Protein AF-A0A8T2I8D0-F1 (afdb_monomer_lite)

Sequence (356 aa):
MASPSIALKGGSSDSIGDHAKFGVVTVSDRASQGIYADESGPAIIQFFHEAINSSFEVVYKVIPDEKPLIEATLKQLCDIDGCCFVVTTGGTGPAPRDVTPDATEAVCSRIIPGYGEQMRAISLRYVPTAVLSRQTAGIRGKSLILNLPGKPKAIRETIDEVFVSIPACIHYLEGPYIETNNEVDPKRGQGIILGAEATLKDGVKGALTYDVHKRTGAASMTLDKSFDNGSNLQLKAIYKQAGDMFILEETWKLDANNKLGGAYNFNTEEAAFSYTYTKNDWAATGKYNFQKDTTILQVEKKEGKNTYMVQYAPKDGATSLVWTAKPFKAILKGNMGKGGVSADSAVFAVTHEFDL

Secondary structure (DSSP, 8-state):
-PPPPEEEEE--TT--SPPEEEEEEEE-HHHHTTSS--SHHHHHHHHHHHHB-S-EEEEEEEE-S-HHHHHHHHHHHHHTS--SEEEEES--SSSTT--HHHHHHHH-SEE-HHHHHHHHHHHTTT-GGGGG----EEEETTEEEEEE-SSHHHHHHHHHHHGGGHHHHHHHTT----PBPTTT-TTTTS--EEEEEEEEGGGEEEEEEEETTTTEEE----------S--------EEEETTEEEE--------TTEEEEEEEETTTTEEEEEEEE-SSSEEEEEEEETTTTEEEEEEEEEETTEEEEEEE-TTT-EEEEEEEETTEEEEEEEEEETTEEEEEEEEEEE------

pLDDT: mean 70.32, std 25.04, range [27.58, 98.88]

Structure (mmCIF, N/CA/C/O backbone):
data_AF-A0A8T2I8D0-F1
#
_entry.id   AF-A0A8T2I8D0-F1
#
loop_
_atom_site.group_PDB
_atom_site.id
_atom_site.type_symbol
_atom_site.label_atom_id
_atom_site.label_alt_id
_atom_site.label_comp_id
_atom_site.label_asym_id
_atom_site.label_entity_id
_atom_site.label_seq_id
_atom_site.pdbx_PDB_ins_code
_atom_site.Cartn_x
_atom_site.Cartn_y
_atom_site.Cartn_z
_atom_site.occupancy
_atom_site.B_iso_or_equiv
_atom_site.auth_seq_id
_atom_site.auth_comp_id
_atom_site.auth_asym_id
_atom_site.auth_atom_id
_atom_site.pdbx_PDB_model_num
ATOM 1 N N . MET A 1 1 ? -22.612 11.972 16.128 1.00 32.06 1 MET A N 1
ATOM 2 C CA . MET A 1 1 ? -22.884 12.118 14.682 1.00 32.06 1 MET A CA 1
ATOM 3 C C . MET A 1 1 ? -21.572 11.858 13.966 1.00 32.06 1 MET A C 1
ATOM 5 O O . MET A 1 1 ? -20.570 12.385 14.428 1.00 32.06 1 MET A O 1
ATOM 9 N N . ALA A 1 2 ? -21.544 10.995 12.950 1.00 36.50 2 ALA A N 1
ATOM 10 C CA . ALA A 1 2 ? -20.316 10.725 12.203 1.00 36.50 2 ALA A CA 1
ATOM 11 C C . ALA A 1 2 ? -19.878 11.993 11.452 1.00 36.50 2 ALA A C 1
ATOM 13 O O . ALA A 1 2 ? -20.719 12.666 10.854 1.00 36.50 2 ALA A O 1
ATOM 14 N N . SER A 1 3 ? -18.589 12.330 11.516 1.00 42.03 3 SER A N 1
ATOM 15 C CA . SER A 1 3 ? -18.009 13.447 10.765 1.00 42.03 3 SER A CA 1
ATOM 16 C C . SER A 1 3 ? -18.266 13.283 9.256 1.00 42.03 3 SER A C 1
ATOM 18 O O . SER A 1 3 ? -18.277 12.146 8.772 1.00 42.03 3 SER A O 1
ATOM 20 N N . PRO A 1 4 ? -18.486 14.377 8.499 1.00 41.88 4 PRO A N 1
ATOM 21 C CA . PRO A 1 4 ? -18.723 14.307 7.058 1.00 41.88 4 PRO A CA 1
ATOM 22 C C . PRO A 1 4 ? -17.535 13.650 6.342 1.00 41.88 4 PRO A C 1
ATOM 24 O O . PRO A 1 4 ? -16.380 13.971 6.616 1.00 41.88 4 PRO A O 1
ATOM 27 N N . SER A 1 5 ? -17.822 12.722 5.429 1.00 52.34 5 SER A N 1
ATOM 28 C CA . SER A 1 5 ? -16.812 12.045 4.614 1.00 52.34 5 SER A CA 1
ATOM 29 C C . SER A 1 5 ? -16.253 13.006 3.569 1.00 52.34 5 SER A C 1
ATOM 31 O O . SER A 1 5 ? -16.995 13.486 2.710 1.00 52.34 5 SER A O 1
ATOM 33 N N . ILE A 1 6 ? -14.951 13.273 3.633 1.00 55.53 6 ILE A N 1
ATOM 34 C CA . ILE A 1 6 ? -14.230 14.035 2.610 1.00 55.53 6 ILE A CA 1
ATOM 35 C C . ILE A 1 6 ? -13.687 13.027 1.601 1.00 55.53 6 ILE A C 1
ATOM 37 O O . ILE A 1 6 ? -12.860 12.189 1.955 1.00 55.53 6 ILE A O 1
ATOM 41 N N . ALA A 1 7 ? -14.176 13.104 0.364 1.00 59.91 7 ALA A N 1
ATOM 42 C CA . ALA A 1 7 ? -13.671 12.323 -0.757 1.00 59.91 7 ALA A CA 1
ATOM 43 C C . ALA A 1 7 ? -12.388 12.972 -1.294 1.00 59.91 7 ALA A C 1
ATOM 45 O O . ALA A 1 7 ? -12.440 14.024 -1.936 1.00 59.91 7 ALA A O 1
ATOM 46 N N . LEU A 1 8 ? -11.237 12.364 -1.015 1.00 80.19 8 LEU A N 1
ATOM 47 C CA . LEU A 1 8 ? -9.942 12.807 -1.544 1.00 80.19 8 LEU A CA 1
ATOM 48 C C . LEU A 1 8 ? -9.608 11.986 -2.789 1.00 80.19 8 LEU A C 1
ATOM 50 O O . LEU A 1 8 ? -9.791 10.774 -2.776 1.00 80.19 8 LEU A O 1
ATOM 54 N N . LYS A 1 9 ? -9.150 12.623 -3.869 1.00 82.62 9 LYS A N 1
ATOM 55 C CA . LYS A 1 9 ? -8.865 11.952 -5.148 1.00 82.62 9 LYS A CA 1
ATOM 56 C C . LYS A 1 9 ? -7.382 12.016 -5.488 1.00 82.62 9 LYS A C 1
ATOM 58 O O . LYS A 1 9 ? -6.753 13.039 -5.234 1.00 82.62 9 LYS A O 1
ATOM 63 N N . GLY A 1 10 ? -6.858 10.964 -6.107 1.00 81.88 10 GLY A N 1
ATOM 64 C CA . GLY A 1 10 ? -5.473 10.887 -6.574 1.00 81.88 10 GLY A CA 1
ATOM 65 C C . GLY A 1 10 ? -5.310 9.991 -7.803 1.00 81.88 10 GLY A C 1
ATOM 66 O O . GLY A 1 10 ? -6.297 9.485 -8.342 1.00 81.88 10 GLY A O 1
ATOM 67 N N . GLY A 1 11 ? -4.061 9.815 -8.239 1.00 76.81 11 GLY A N 1
ATOM 68 C CA . GLY A 1 11 ? -3.698 9.043 -9.430 1.00 76.81 11 GLY A CA 1
ATOM 69 C C . GLY A 1 11 ? -3.594 9.867 -10.717 1.00 76.81 11 GLY A C 1
ATOM 70 O O . GLY A 1 11 ? -3.929 11.051 -10.753 1.00 76.81 11 GLY A O 1
ATOM 71 N N . SER A 1 12 ? -3.111 9.223 -11.780 1.00 72.62 12 SER A N 1
ATOM 72 C CA . SER A 1 12 ? -2.931 9.794 -13.119 1.00 72.62 12 SER A CA 1
ATOM 73 C C . SER A 1 12 ? -4.000 9.293 -14.093 1.00 72.62 12 SER A C 1
ATOM 75 O O . SER A 1 12 ? -4.401 8.129 -14.040 1.00 72.62 12 SER A O 1
ATOM 77 N N . SER A 1 13 ? -4.418 10.152 -15.030 1.00 65.94 13 SER A N 1
ATOM 78 C CA . SER A 1 13 ? -5.285 9.773 -16.157 1.00 65.94 13 SER A CA 1
ATOM 79 C C . SER A 1 13 ? -4.626 8.788 -17.124 1.00 65.94 13 SER A C 1
ATOM 81 O O . SER A 1 13 ? -5.328 8.107 -17.864 1.00 65.94 13 SER A O 1
ATOM 83 N N . ASP A 1 14 ? -3.295 8.698 -17.100 1.00 63.22 14 ASP A N 1
ATOM 84 C CA . ASP A 1 14 ? -2.506 7.871 -18.020 1.00 63.22 14 ASP A CA 1
ATOM 85 C C . ASP A 1 14 ? -2.188 6.481 -17.427 1.00 63.22 14 ASP A C 1
ATOM 87 O O . ASP A 1 14 ? -1.445 5.672 -18.008 1.00 63.22 14 ASP A O 1
ATOM 91 N N . SER A 1 15 ? -2.729 6.194 -16.237 1.00 71.38 15 SER A N 1
ATOM 92 C CA . SER A 1 15 ? -2.655 4.877 -15.607 1.00 71.38 15 SER A CA 1
ATOM 93 C C . SER A 1 15 ? -3.492 3.850 -16.375 1.00 71.38 15 SER A C 1
ATOM 95 O O . SER A 1 15 ? -4.556 4.159 -16.901 1.00 71.38 15 SER A O 1
ATOM 97 N N . ILE A 1 16 ? -3.007 2.608 -16.426 1.00 70.75 16 ILE A N 1
ATOM 98 C CA . ILE A 1 16 ? -3.741 1.461 -16.987 1.00 70.75 16 ILE A CA 1
ATOM 99 C C . ILE A 1 16 ? -4.586 0.748 -15.925 1.00 70.75 16 ILE A C 1
ATOM 101 O O . ILE A 1 16 ? -5.235 -0.247 -16.235 1.00 70.75 16 ILE A O 1
ATOM 105 N N . GLY A 1 17 ? -4.508 1.189 -14.667 1.00 69.56 17 GLY A N 1
ATOM 106 C CA . GLY A 1 17 ? -5.267 0.595 -13.578 1.00 69.56 17 GLY A CA 1
ATOM 107 C C . GLY A 1 17 ? -6.670 1.159 -13.447 1.00 69.56 17 GLY A C 1
ATOM 108 O O . GLY A 1 17 ? -6.958 2.292 -13.838 1.00 69.56 17 GLY A O 1
ATOM 109 N N . ASP A 1 18 ? -7.541 0.329 -12.889 1.00 82.38 18 ASP A N 1
ATOM 110 C CA . ASP A 1 18 ? -8.945 0.644 -12.698 1.00 82.38 18 ASP A CA 1
ATOM 111 C C . ASP A 1 18 ? -9.121 1.726 -11.631 1.00 82.38 18 ASP A C 1
ATOM 113 O O . ASP A 1 18 ? -8.275 1.933 -10.756 1.00 82.38 18 ASP A O 1
ATOM 117 N N . HIS A 1 19 ? -10.272 2.394 -11.663 1.00 90.62 19 HIS A N 1
ATOM 118 C CA . HIS A 1 19 ? -10.644 3.296 -10.585 1.00 90.62 19 HIS A CA 1
ATOM 119 C C . HIS A 1 19 ? -10.855 2.523 -9.275 1.00 90.62 19 HIS A C 1
ATOM 121 O O . HIS A 1 19 ? -11.687 1.615 -9.213 1.00 90.62 19 HIS A O 1
ATOM 127 N N . ALA A 1 20 ? -10.136 2.909 -8.220 1.00 93.88 20 ALA A N 1
ATOM 128 C CA . ALA A 1 20 ? -10.198 2.254 -6.916 1.00 93.88 20 ALA A CA 1
ATOM 129 C C . ALA A 1 20 ? -10.766 3.170 -5.822 1.00 93.88 20 ALA A C 1
ATOM 131 O O . ALA A 1 20 ? -10.573 4.384 -5.832 1.00 93.88 20 ALA A O 1
ATOM 132 N N . LYS A 1 21 ? -11.440 2.572 -4.835 1.00 97.38 21 LYS A N 1
ATOM 133 C CA . LYS A 1 21 ? -11.915 3.275 -3.638 1.00 97.38 21 LYS A CA 1
ATOM 134 C C . LYS A 1 21 ? -11.267 2.714 -2.386 1.00 97.38 21 LYS A C 1
ATOM 136 O O . LYS A 1 21 ? -11.292 1.502 -2.164 1.00 97.38 21 LYS A O 1
ATOM 141 N N . PHE A 1 22 ? -10.757 3.597 -1.537 1.00 98.19 22 PHE A N 1
ATOM 142 C CA . PHE A 1 22 ? -10.093 3.241 -0.288 1.00 98.19 22 PHE A CA 1
ATOM 143 C C . PHE A 1 22 ? -10.817 3.840 0.913 1.00 98.19 22 PHE A C 1
ATOM 145 O O . PHE A 1 22 ? -11.275 4.976 0.866 1.00 98.19 22 PHE A O 1
ATOM 152 N N . GLY A 1 23 ? -10.920 3.087 2.001 1.00 98.38 23 GLY A N 1
ATOM 153 C CA . GLY A 1 23 ? -11.422 3.579 3.279 1.00 98.38 23 GLY A CA 1
ATOM 154 C C . GLY A 1 23 ? -10.262 3.877 4.221 1.00 98.38 23 GLY A C 1
ATOM 155 O O . GLY A 1 23 ? -9.387 3.031 4.385 1.00 98.38 23 GLY A O 1
ATOM 156 N N . VAL A 1 24 ? -10.261 5.040 4.870 1.00 98.50 24 VAL A N 1
ATOM 157 C CA . VAL A 1 24 ? -9.309 5.361 5.946 1.00 98.50 24 VAL A CA 1
ATOM 158 C C . VAL A 1 24 ? -10.097 5.727 7.193 1.00 98.50 24 VAL A C 1
ATOM 160 O O . VAL A 1 24 ? -10.898 6.661 7.173 1.00 98.50 24 VAL A O 1
ATOM 163 N N . VAL A 1 25 ? -9.888 4.977 8.273 1.00 98.38 25 VAL A N 1
ATOM 164 C CA . VAL A 1 25 ? -10.621 5.141 9.531 1.00 98.38 25 VAL A CA 1
ATOM 165 C C . VAL A 1 25 ? -9.654 5.390 10.677 1.00 98.38 25 VAL A C 1
ATOM 167 O O . VAL A 1 25 ? -8.950 4.484 11.124 1.00 98.38 25 VAL A O 1
ATOM 170 N N . THR A 1 26 ? -9.662 6.608 11.200 1.00 98.06 26 THR A N 1
ATOM 171 C CA . THR A 1 26 ? -8.976 6.924 12.452 1.00 98.06 26 THR A CA 1
ATOM 172 C C . THR A 1 26 ? -9.902 6.615 13.618 1.00 98.06 26 THR A C 1
ATOM 174 O O . THR A 1 26 ? -10.975 7.204 13.747 1.00 98.06 26 THR A O 1
ATOM 177 N N . VAL A 1 27 ? -9.474 5.683 14.464 1.00 97.50 27 VAL A N 1
ATOM 178 C CA . VAL A 1 27 ? -10.166 5.255 15.680 1.00 97.50 27 VAL A CA 1
ATOM 179 C C . VAL A 1 27 ? -9.471 5.934 16.860 1.00 97.50 27 VAL A C 1
ATOM 181 O O . VAL A 1 27 ? -8.339 5.590 17.211 1.00 97.50 27 VAL A O 1
ATOM 184 N N . SER A 1 28 ? -10.091 7.005 17.362 1.00 93.94 28 SER A N 1
ATOM 185 C CA . SER A 1 28 ? -9.622 7.739 18.538 1.00 93.94 28 SER A CA 1
ATOM 186 C C . SER A 1 28 ? -10.742 8.549 19.191 1.00 93.94 28 SER A C 1
ATOM 188 O O . SER A 1 28 ? -11.324 9.460 18.589 1.00 93.94 28 SER A O 1
ATOM 190 N N . ASP A 1 29 ? -10.956 8.311 20.486 1.00 88.56 29 ASP A N 1
ATOM 191 C CA . ASP A 1 29 ? -11.813 9.142 21.343 1.00 88.56 29 ASP A CA 1
ATOM 192 C C . ASP A 1 29 ? -11.412 10.625 21.297 1.00 88.56 29 ASP A C 1
ATOM 194 O O . ASP A 1 29 ? -12.251 11.517 21.200 1.00 88.56 29 ASP A O 1
ATOM 198 N N . ARG A 1 30 ? -10.110 10.908 21.339 1.00 87.94 30 ARG A N 1
ATOM 199 C CA . ARG A 1 30 ? -9.597 12.281 21.420 1.00 87.94 30 ARG A CA 1
ATOM 200 C C . ARG A 1 30 ? -9.646 13.001 20.074 1.00 87.94 30 ARG A C 1
ATOM 202 O O . ARG A 1 30 ? -10.011 14.174 20.040 1.00 87.94 30 ARG A O 1
ATOM 209 N N . ALA A 1 31 ? -9.314 12.315 18.978 1.00 86.38 31 ALA A N 1
ATOM 210 C CA . ALA A 1 31 ? -9.381 12.903 17.640 1.00 86.38 31 ALA A CA 1
ATOM 211 C C . ALA A 1 31 ? -10.836 13.174 17.233 1.00 86.38 31 ALA A C 1
ATOM 213 O O . ALA A 1 31 ? -11.151 14.243 16.718 1.00 86.38 31 ALA A O 1
ATOM 214 N N . SER A 1 32 ? -11.746 12.237 17.525 1.00 82.56 32 SER A N 1
ATOM 215 C CA . SER A 1 32 ? -13.174 12.393 17.216 1.00 82.56 32 SER A CA 1
ATOM 216 C C . SER A 1 32 ? -13.846 13.519 18.011 1.00 82.56 32 SER A C 1
ATOM 218 O O . SER A 1 32 ? -14.777 14.148 17.513 1.00 82.56 32 SER A O 1
ATOM 220 N N . GLN A 1 33 ? -13.348 13.819 19.213 1.00 86.50 33 GLN A N 1
ATOM 221 C CA . GLN A 1 33 ? -13.787 14.954 20.032 1.00 86.50 33 GLN A CA 1
ATOM 222 C C . GLN A 1 33 ? -13.082 16.277 19.680 1.00 86.50 33 GLN A C 1
ATOM 224 O O . GLN A 1 33 ? -13.385 17.303 20.284 1.00 86.50 33 GLN A O 1
ATOM 229 N N . GLY A 1 34 ? -12.136 16.275 18.734 1.00 84.81 34 GLY A N 1
ATOM 230 C CA . GLY A 1 34 ? -11.355 17.460 18.366 1.00 84.81 34 GLY A CA 1
ATOM 231 C C . GLY A 1 34 ? -10.357 17.917 19.437 1.00 84.81 34 GLY A C 1
ATOM 232 O O . GLY A 1 34 ? -9.883 19.048 19.382 1.00 84.81 34 GLY A O 1
ATOM 233 N N . ILE A 1 35 ? -10.027 17.056 20.409 1.00 84.56 35 ILE A N 1
ATOM 234 C CA . ILE A 1 35 ? -9.044 17.349 21.469 1.00 84.56 35 ILE A CA 1
ATOM 235 C C . ILE A 1 35 ? -7.636 17.467 20.875 1.00 84.56 35 ILE A C 1
ATOM 237 O O . ILE A 1 35 ? -6.828 18.268 21.341 1.00 84.56 35 ILE A O 1
ATOM 241 N N . TYR A 1 36 ? -7.340 16.680 19.841 1.00 85.00 36 TYR A N 1
ATOM 242 C CA . TYR A 1 36 ? -6.152 16.850 19.012 1.00 85.00 36 TYR A CA 1
ATOM 243 C C . TYR A 1 36 ? -6.484 16.630 17.533 1.00 85.00 36 TYR A C 1
ATOM 245 O O . TYR A 1 36 ? -7.457 15.950 17.203 1.00 85.00 36 TYR A O 1
ATOM 253 N N . ALA A 1 37 ? -5.658 17.195 16.650 1.00 87.94 37 ALA A N 1
ATOM 254 C CA . ALA A 1 37 ? -5.758 16.985 15.209 1.00 87.94 37 ALA A CA 1
ATOM 255 C C . ALA A 1 37 ? -5.246 15.590 14.826 1.00 87.94 37 ALA A C 1
ATOM 257 O O . ALA A 1 37 ? -4.203 15.158 15.315 1.00 87.94 37 ALA A O 1
ATOM 258 N N . ASP A 1 38 ? -5.970 14.885 13.956 1.00 92.00 38 ASP A N 1
ATOM 259 C CA . ASP A 1 38 ? -5.498 13.596 13.457 1.00 92.00 38 ASP A CA 1
ATOM 260 C C . ASP A 1 38 ? -4.309 13.772 12.505 1.00 92.00 38 ASP A C 1
ATOM 262 O O . ASP A 1 38 ? -4.432 14.397 11.453 1.00 92.00 38 ASP A O 1
ATOM 266 N N . GLU A 1 39 ? -3.175 13.179 12.865 1.00 92.94 39 GLU A N 1
ATOM 267 C CA . GLU A 1 39 ? -1.973 13.104 12.029 1.00 92.94 39 GLU A CA 1
ATOM 268 C C . GLU A 1 39 ? -1.854 11.747 11.315 1.00 92.94 39 GLU A C 1
ATOM 270 O O . GLU A 1 39 ? -1.131 11.614 10.326 1.00 92.94 39 GLU A O 1
ATOM 275 N N . SER A 1 40 ? -2.564 10.726 11.797 1.00 94.12 40 SER A N 1
ATOM 276 C CA . SER A 1 40 ? -2.432 9.340 11.352 1.00 94.12 40 SER A CA 1
ATOM 277 C C . SER A 1 40 ? -3.165 9.096 10.035 1.00 94.12 40 SER A C 1
ATOM 279 O O . SER A 1 40 ? -2.584 8.537 9.106 1.00 94.12 40 SER A O 1
ATOM 281 N N . GLY A 1 41 ? -4.417 9.548 9.926 1.00 95.31 41 GLY A N 1
ATOM 282 C CA . GLY A 1 41 ? -5.201 9.484 8.693 1.00 95.31 41 GLY A CA 1
ATOM 283 C C . GLY A 1 41 ? -4.508 10.187 7.520 1.00 95.31 41 GLY A C 1
ATOM 284 O O . GLY A 1 41 ? -4.291 9.545 6.487 1.00 95.31 41 GLY A O 1
ATOM 285 N N . PRO A 1 42 ? -4.076 11.457 7.669 1.00 94.81 42 PRO A N 1
ATOM 286 C CA . PRO A 1 42 ? -3.310 12.159 6.640 1.00 94.81 42 PRO A CA 1
ATOM 287 C C . PRO A 1 42 ? -2.029 11.435 6.211 1.00 94.81 42 PRO A C 1
ATOM 289 O O . PRO A 1 42 ? -1.727 11.408 5.021 1.00 94.81 42 PRO A O 1
ATOM 292 N N . ALA A 1 43 ? -1.303 10.795 7.136 1.00 95.19 43 ALA A N 1
ATOM 293 C CA . ALA A 1 43 ? -0.101 10.031 6.795 1.00 95.19 43 ALA A CA 1
ATOM 294 C C . ALA A 1 43 ? -0.399 8.822 5.885 1.00 95.19 43 ALA A C 1
ATOM 296 O O . ALA A 1 43 ? 0.382 8.525 4.980 1.00 95.19 43 ALA A O 1
ATOM 297 N N . ILE A 1 44 ? -1.535 8.147 6.092 1.00 97.12 44 ILE A N 1
ATOM 298 C CA . ILE A 1 44 ? -1.989 7.030 5.244 1.00 97.12 44 ILE A CA 1
ATOM 299 C C . ILE A 1 44 ? -2.416 7.541 3.863 1.00 97.12 44 ILE A C 1
ATOM 301 O O . ILE A 1 44 ? -2.058 6.957 2.844 1.00 97.12 44 ILE A O 1
ATOM 305 N N . ILE A 1 45 ? -3.155 8.651 3.817 1.00 96.12 45 ILE A N 1
ATOM 306 C CA . ILE A 1 45 ? -3.599 9.259 2.556 1.00 96.12 45 ILE A CA 1
ATOM 307 C C . ILE A 1 45 ? -2.394 9.701 1.720 1.00 96.12 45 ILE A C 1
ATOM 309 O O . ILE A 1 45 ? -2.334 9.416 0.526 1.00 96.12 45 ILE A O 1
ATOM 313 N N . GLN A 1 46 ? -1.410 10.341 2.354 1.00 94.00 46 GLN A N 1
ATOM 314 C CA . GLN A 1 46 ? -0.169 10.746 1.702 1.00 94.00 46 GLN A CA 1
ATOM 315 C C . GLN A 1 46 ? 0.585 9.540 1.125 1.00 94.00 46 GLN A C 1
ATOM 317 O O . GLN A 1 46 ? 1.047 9.597 -0.011 1.00 94.00 46 GLN A O 1
ATOM 322 N N . PHE A 1 47 ? 0.641 8.422 1.857 1.00 94.38 47 PHE A N 1
ATOM 323 C CA . PHE A 1 47 ? 1.193 7.177 1.323 1.00 94.38 47 PHE A CA 1
ATOM 324 C C . PHE A 1 47 ? 0.454 6.712 0.058 1.00 94.38 47 PHE A C 1
ATOM 326 O O . PHE A 1 47 ? 1.104 6.360 -0.921 1.00 94.38 47 PHE A O 1
ATOM 333 N N . PHE A 1 48 ? -0.884 6.746 0.024 1.00 95.44 48 PHE A N 1
ATOM 334 C CA . PHE A 1 48 ? -1.627 6.367 -1.186 1.00 95.44 48 PHE A CA 1
ATOM 335 C C . PHE A 1 48 ? -1.290 7.255 -2.386 1.00 95.44 48 PHE A C 1
ATOM 337 O O . PHE A 1 48 ? -1.141 6.735 -3.489 1.00 95.44 48 PHE A O 1
ATOM 344 N N . HIS A 1 49 ? -1.104 8.562 -2.181 1.00 91.88 49 HIS A N 1
ATOM 345 C CA . HIS A 1 49 ? -0.669 9.472 -3.246 1.00 91.88 49 HIS A CA 1
ATOM 346 C C . HIS A 1 49 ? 0.730 9.156 -3.790 1.00 91.88 49 HIS A C 1
ATOM 348 O O . HIS A 1 49 ? 0.980 9.378 -4.970 1.00 91.88 49 HIS A O 1
ATOM 354 N N . GLU A 1 50 ? 1.632 8.649 -2.953 1.00 88.88 50 GLU A N 1
ATOM 355 C CA . GLU A 1 50 ? 2.993 8.274 -3.357 1.00 88.88 50 GLU A CA 1
ATOM 356 C C . GLU A 1 50 ? 3.045 6.892 -4.023 1.00 88.88 50 GLU A C 1
ATOM 358 O O . GLU A 1 50 ? 3.804 6.673 -4.970 1.00 88.88 50 GLU A O 1
ATOM 363 N N . ALA A 1 51 ? 2.244 5.953 -3.515 1.00 88.62 51 ALA A N 1
ATOM 364 C CA . ALA A 1 51 ? 2.322 4.542 -3.862 1.00 88.62 51 ALA A CA 1
ATOM 365 C C . ALA A 1 51 ? 1.440 4.139 -5.052 1.00 88.62 51 ALA A C 1
ATOM 367 O O . ALA A 1 51 ? 1.681 3.082 -5.635 1.00 88.62 51 ALA A O 1
ATOM 368 N N . ILE A 1 52 ? 0.412 4.920 -5.405 1.00 90.12 52 ILE A N 1
ATOM 369 C CA . ILE A 1 52 ? -0.639 4.502 -6.345 1.00 90.12 52 ILE A CA 1
ATOM 370 C C . ILE A 1 52 ? -0.698 5.439 -7.552 1.00 90.12 52 ILE A C 1
ATOM 372 O O . ILE A 1 52 ? -0.955 6.634 -7.423 1.00 90.12 52 ILE A O 1
ATOM 376 N N . ASN A 1 53 ? -0.523 4.861 -8.741 1.00 84.56 53 ASN A N 1
ATOM 377 C CA . ASN A 1 53 ? -0.621 5.567 -10.017 1.00 84.56 53 ASN A CA 1
ATOM 378 C C . ASN A 1 53 ? -2.053 5.575 -10.566 1.00 84.56 53 ASN A C 1
ATOM 380 O O . ASN A 1 53 ? -2.438 6.531 -11.237 1.00 84.56 53 ASN A O 1
ATOM 384 N N . SER A 1 54 ? -2.842 4.531 -10.294 1.00 83.94 54 SER A N 1
ATOM 385 C CA . SER A 1 54 ? -4.243 4.442 -10.733 1.00 83.94 54 SER A CA 1
ATOM 386 C C . SER A 1 54 ? -5.115 5.527 -10.149 1.00 83.94 54 SER A C 1
ATOM 388 O O . SER A 1 54 ? -4.872 5.986 -9.039 1.00 83.94 54 SER A O 1
ATOM 390 N N . SER A 1 55 ? -6.160 5.917 -10.880 1.00 90.25 55 SER A N 1
ATOM 391 C CA . SER A 1 55 ? -7.145 6.848 -10.334 1.00 90.25 55 SER A CA 1
ATOM 392 C C . SER A 1 55 ? -7.795 6.251 -9.082 1.00 90.25 55 SER A C 1
ATOM 394 O O . SER A 1 55 ? -8.232 5.099 -9.090 1.00 90.25 55 SER A O 1
ATOM 396 N N . PHE A 1 56 ? -7.882 7.027 -8.007 1.00 94.81 56 PHE A N 1
ATOM 397 C CA . PHE A 1 56 ? -8.515 6.558 -6.780 1.00 94.81 56 PHE A CA 1
ATOM 398 C C . PHE A 1 56 ? -9.281 7.649 -6.040 1.00 94.81 56 PHE A C 1
ATOM 400 O O . PHE A 1 56 ? -9.048 8.845 -6.226 1.00 94.81 56 PHE A O 1
ATOM 407 N N . GLU A 1 57 ? -10.193 7.209 -5.179 1.00 96.75 57 GLU A N 1
ATOM 408 C CA . GLU A 1 57 ? -10.913 8.026 -4.206 1.00 96.75 57 GLU A CA 1
ATOM 409 C C . GLU A 1 57 ? -10.725 7.445 -2.795 1.00 96.75 57 GLU A C 1
ATOM 411 O O . GLU A 1 57 ? -10.767 6.231 -2.599 1.00 96.75 57 GLU A O 1
ATOM 416 N N . VAL A 1 58 ? -10.543 8.309 -1.798 1.00 97.31 58 VAL A N 1
ATOM 417 C CA . VAL A 1 58 ? -10.461 7.937 -0.385 1.00 97.31 58 VAL A CA 1
ATOM 418 C C . VAL A 1 58 ? -11.691 8.436 0.358 1.00 97.31 58 VAL A C 1
ATOM 420 O O . VAL A 1 58 ? -11.969 9.634 0.366 1.00 97.31 58 VAL A O 1
ATOM 423 N N . VAL A 1 59 ? -12.376 7.526 1.047 1.00 97.50 59 VAL A N 1
ATOM 424 C CA . VAL A 1 59 ? -13.417 7.825 2.029 1.00 97.50 59 VAL A CA 1
ATOM 425 C C . VAL A 1 59 ? -12.775 7.848 3.414 1.00 97.50 59 VAL A C 1
ATOM 427 O O . VAL A 1 59 ? -12.485 6.806 4.007 1.00 97.50 59 VAL A O 1
ATOM 430 N N . TYR A 1 60 ? -12.538 9.052 3.930 1.00 96.94 60 TYR A N 1
ATOM 431 C CA . TYR A 1 60 ? -11.885 9.264 5.221 1.00 96.94 60 TYR A CA 1
ATOM 432 C C . TYR A 1 60 ? -12.896 9.521 6.351 1.00 96.94 60 TYR A C 1
ATOM 434 O O . TYR A 1 60 ? -13.835 10.305 6.186 1.00 96.94 60 TYR A O 1
ATOM 442 N N . LYS A 1 61 ? -12.709 8.857 7.502 1.00 95.81 61 LYS A N 1
ATOM 443 C CA . LYS A 1 61 ? -13.554 8.979 8.702 1.00 95.81 61 LYS A CA 1
ATOM 444 C C . LYS A 1 61 ? -12.712 9.003 9.981 1.00 95.81 61 LYS A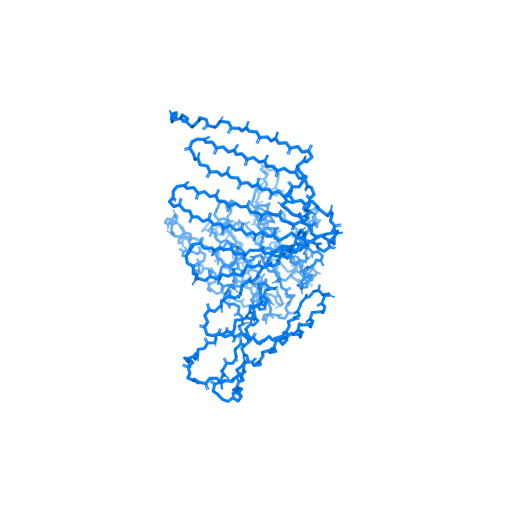 C 1
ATOM 446 O O . LYS A 1 61 ? -11.753 8.251 10.114 1.00 95.81 61 LYS A O 1
ATOM 451 N N . VAL A 1 62 ? -13.140 9.809 10.953 1.00 96.25 62 VAL A N 1
ATOM 452 C CA . VAL A 1 62 ? -12.622 9.807 12.332 1.00 96.25 62 VAL A CA 1
ATOM 453 C C . VAL A 1 62 ? -13.765 9.435 13.269 1.00 96.25 62 VAL A C 1
ATOM 455 O O . VAL A 1 62 ? -14.819 10.072 13.227 1.00 96.25 62 VAL A O 1
ATOM 458 N N . ILE A 1 63 ? -13.577 8.404 14.089 1.00 96.44 63 ILE A N 1
ATOM 459 C CA . ILE A 1 63 ? -14.603 7.859 14.989 1.00 96.44 63 ILE A CA 1
ATOM 460 C C . ILE A 1 63 ? -14.014 7.544 16.378 1.00 96.44 63 ILE A C 1
ATOM 462 O O . ILE A 1 63 ? -12.809 7.322 16.478 1.00 96.44 63 ILE A O 1
ATOM 466 N N . PRO A 1 64 ? -14.831 7.537 17.449 1.00 95.69 64 PRO A N 1
ATOM 467 C CA . PRO A 1 64 ? -14.403 7.097 18.780 1.00 95.69 64 PRO A CA 1
ATOM 468 C C . PRO A 1 64 ? -14.178 5.580 18.861 1.00 95.69 64 PRO A C 1
ATOM 470 O O . PRO A 1 64 ? -14.608 4.827 17.980 1.00 95.69 64 PRO A O 1
ATOM 473 N N . ASP A 1 65 ? -13.570 5.134 19.963 1.00 93.44 65 ASP A N 1
ATOM 474 C CA . ASP A 1 65 ? -13.118 3.753 20.194 1.00 93.44 65 ASP A CA 1
ATOM 475 C C . ASP A 1 65 ? -14.277 2.854 20.665 1.00 93.44 65 ASP A C 1
ATOM 477 O O . ASP A 1 65 ? -14.220 2.196 21.706 1.00 93.44 65 ASP A O 1
ATOM 481 N N . GLU A 1 66 ? -15.381 2.872 19.916 1.00 97.12 66 GLU A N 1
ATOM 482 C CA . GLU A 1 66 ? -16.628 2.177 20.231 1.00 97.12 66 GLU A CA 1
ATOM 483 C C . GLU A 1 66 ? -16.843 1.013 19.263 1.00 97.12 66 GLU A C 1
ATOM 485 O O . GLU A 1 66 ? -17.171 1.218 18.091 1.00 97.12 66 GLU A O 1
ATOM 490 N N . LYS A 1 67 ? -16.701 -0.227 19.750 1.00 97.94 67 LYS A N 1
ATOM 491 C CA . LYS A 1 67 ? -16.751 -1.438 18.911 1.00 97.94 67 LYS A CA 1
ATOM 492 C C . LYS A 1 67 ? -17.950 -1.474 17.942 1.00 97.94 67 LYS A C 1
ATOM 494 O O . LYS A 1 67 ? -17.707 -1.649 16.748 1.00 97.94 67 LYS A O 1
ATOM 499 N N . PRO A 1 68 ? -19.211 -1.239 18.368 1.00 98.44 68 PRO A N 1
ATOM 500 C CA . PRO A 1 68 ? -20.350 -1.267 17.445 1.00 98.44 68 PRO A CA 1
ATOM 501 C C . PRO A 1 68 ? -20.259 -0.214 16.332 1.00 98.44 68 PRO A C 1
ATOM 503 O O . PRO A 1 68 ? -20.688 -0.461 15.205 1.00 98.44 68 PRO A O 1
ATOM 506 N N . LEU A 1 69 ? -19.684 0.956 16.630 1.00 98.19 69 LEU A N 1
ATOM 507 C CA . LEU A 1 69 ? -19.506 2.027 15.653 1.00 98.19 69 LEU A CA 1
ATOM 508 C C . LEU A 1 69 ? -18.385 1.705 14.662 1.00 98.19 69 LEU A C 1
ATOM 510 O O . LEU A 1 69 ? -18.543 1.967 13.468 1.00 98.19 69 LEU A O 1
ATOM 514 N N . ILE A 1 70 ? -17.283 1.114 15.134 1.00 98.69 70 ILE A N 1
ATOM 515 C CA . ILE A 1 70 ? -16.195 0.639 14.272 1.00 98.69 70 ILE A CA 1
ATOM 516 C C . ILE A 1 70 ? -16.742 -0.428 13.320 1.00 98.69 70 ILE A C 1
ATOM 518 O O . ILE A 1 70 ? -16.597 -0.292 12.109 1.00 98.69 70 ILE A O 1
ATOM 522 N N . GLU A 1 71 ? -17.463 -1.430 13.833 1.00 98.81 71 GLU A N 1
ATOM 523 C CA . GLU A 1 71 ? -18.085 -2.466 13.002 1.00 98.81 71 GLU A CA 1
ATOM 524 C C . GLU A 1 71 ? -19.030 -1.882 11.945 1.00 98.81 71 GLU A C 1
ATOM 526 O O . GLU A 1 71 ? -18.946 -2.246 10.772 1.00 98.81 71 GLU A O 1
ATOM 531 N N . ALA A 1 72 ? -19.928 -0.974 12.341 1.00 98.75 72 ALA A N 1
ATOM 532 C CA . ALA A 1 72 ? -20.864 -0.333 11.419 1.00 98.75 72 ALA A CA 1
ATOM 533 C C . ALA A 1 72 ? -20.136 0.481 10.340 1.00 98.75 72 ALA A C 1
ATOM 535 O O . ALA A 1 72 ? -20.512 0.438 9.170 1.00 98.75 72 ALA A O 1
ATOM 536 N N . THR A 1 73 ? -19.062 1.178 10.716 1.00 98.69 73 THR A N 1
ATOM 537 C CA . THR A 1 73 ? -18.251 1.977 9.792 1.00 98.69 73 THR A CA 1
ATOM 538 C C . THR A 1 73 ? -17.520 1.096 8.784 1.00 98.69 73 THR A C 1
ATOM 540 O O . THR A 1 73 ? -17.557 1.385 7.590 1.00 98.69 73 THR A O 1
ATOM 543 N N . LEU A 1 74 ? -16.903 0.002 9.239 1.00 98.81 74 LEU A N 1
ATOM 544 C CA . LEU A 1 74 ? -16.221 -0.954 8.365 1.00 98.81 74 LEU A CA 1
ATOM 545 C C . LEU A 1 74 ? -17.198 -1.629 7.394 1.00 98.81 74 LEU A C 1
ATOM 547 O O . LEU A 1 74 ? -16.898 -1.736 6.206 1.00 98.81 74 LEU A O 1
ATOM 551 N N . LYS A 1 75 ? -18.385 -2.028 7.876 1.00 98.75 75 LYS A N 1
ATOM 552 C CA . LYS A 1 75 ? -19.463 -2.581 7.039 1.00 98.75 75 LYS A CA 1
ATOM 553 C C . LYS A 1 75 ? -19.903 -1.581 5.971 1.00 98.75 75 LYS A C 1
ATOM 555 O O . LYS A 1 75 ? -19.907 -1.923 4.798 1.00 98.75 75 LYS A O 1
ATOM 560 N N . GLN A 1 76 ? -20.186 -0.336 6.357 1.00 98.50 76 GLN A N 1
ATOM 561 C CA . GLN A 1 76 ? -20.575 0.727 5.425 1.00 98.50 76 GLN A CA 1
ATOM 562 C C . GLN A 1 76 ? -19.521 0.949 4.329 1.00 98.50 76 GLN A C 1
ATOM 564 O O . GLN A 1 76 ? -19.871 1.001 3.152 1.00 98.50 76 GLN A O 1
ATOM 569 N N . LEU A 1 77 ? -18.240 1.047 4.708 1.00 98.50 77 LEU A N 1
ATOM 570 C CA . LEU A 1 77 ? -17.150 1.292 3.759 1.00 98.50 77 LEU A CA 1
ATOM 571 C C . LEU A 1 77 ? -17.010 0.161 2.734 1.00 98.50 77 LEU A C 1
ATOM 573 O O . LEU A 1 77 ? -16.808 0.422 1.551 1.00 98.50 77 LEU A O 1
ATOM 577 N N . CYS A 1 78 ? -17.134 -1.092 3.174 1.00 98.38 78 CYS A N 1
ATOM 578 C CA . CYS A 1 78 ? -17.012 -2.243 2.281 1.00 98.38 78 CYS A CA 1
ATOM 579 C C . CYS A 1 78 ? -18.275 -2.444 1.431 1.00 98.38 78 CYS A C 1
ATOM 581 O O . CYS A 1 78 ? -18.185 -2.607 0.218 1.00 98.38 78 CYS A O 1
ATOM 583 N N . ASP A 1 79 ? -19.452 -2.429 2.059 1.00 98.19 79 ASP A N 1
ATOM 584 C CA . ASP A 1 79 ? -20.688 -2.925 1.444 1.00 98.19 79 ASP A CA 1
ATOM 585 C C . ASP A 1 79 ? -21.438 -1.855 0.646 1.00 98.19 79 ASP A C 1
ATOM 587 O O . ASP A 1 79 ? -22.145 -2.184 -0.304 1.00 98.19 79 ASP A O 1
ATOM 591 N N . ILE A 1 80 ? -21.328 -0.589 1.055 1.00 97.69 80 ILE A N 1
ATOM 592 C CA . ILE A 1 80 ? -22.103 0.516 0.478 1.00 97.69 80 ILE A CA 1
ATOM 593 C C . ILE A 1 80 ? -21.190 1.475 -0.277 1.00 97.69 80 ILE A C 1
ATOM 595 O O . ILE A 1 80 ? -21.466 1.804 -1.429 1.00 97.69 80 ILE A O 1
ATOM 599 N N . ASP A 1 81 ? -20.088 1.903 0.345 1.00 96.38 81 ASP A N 1
ATOM 600 C CA . ASP A 1 81 ? -19.168 2.860 -0.279 1.00 96.38 81 ASP A CA 1
ATOM 601 C C . ASP A 1 81 ? -18.275 2.176 -1.343 1.00 96.38 81 ASP A C 1
ATOM 603 O O . ASP A 1 81 ? -17.728 2.845 -2.226 1.00 96.38 81 ASP A O 1
ATOM 607 N N . GLY A 1 82 ? -18.181 0.838 -1.303 1.00 96.88 82 GLY A N 1
ATOM 608 C CA . GLY A 1 82 ? -17.494 0.010 -2.296 1.00 96.88 82 GLY A CA 1
ATOM 609 C C . GLY A 1 82 ? -15.970 0.057 -2.196 1.00 96.88 82 GLY A C 1
ATOM 610 O O . GLY A 1 82 ? -15.283 -0.110 -3.203 1.00 96.88 82 GLY A O 1
ATOM 611 N N . CYS A 1 83 ? -15.420 0.324 -1.009 1.00 98.44 83 CYS A N 1
ATOM 612 C CA . CYS A 1 83 ? -13.977 0.384 -0.808 1.00 98.44 83 CYS A CA 1
ATOM 613 C C . CYS A 1 83 ? -13.348 -1.007 -0.972 1.00 98.44 83 CYS A C 1
ATOM 615 O O . CYS A 1 83 ? -13.652 -1.919 -0.205 1.00 98.44 83 CYS A O 1
ATOM 617 N N . CYS A 1 84 ? -12.421 -1.173 -1.917 1.00 98.06 84 CYS A N 1
ATOM 618 C CA . CYS A 1 84 ? -11.696 -2.434 -2.114 1.00 98.06 84 CYS A CA 1
ATOM 619 C C . CYS A 1 84 ? -10.605 -2.658 -1.054 1.00 98.06 84 CYS A C 1
ATOM 621 O O . CYS A 1 84 ? -10.182 -3.787 -0.808 1.00 98.06 84 CYS A O 1
ATOM 623 N N . PHE A 1 85 ? -10.165 -1.584 -0.398 1.00 98.56 85 PHE A N 1
ATOM 624 C CA . PHE A 1 85 ? -9.207 -1.629 0.698 1.00 98.56 85 PHE A CA 1
ATOM 625 C C . PHE A 1 85 ? -9.609 -0.640 1.786 1.00 98.56 85 PHE A C 1
ATOM 627 O O . PHE A 1 85 ? -9.852 0.530 1.501 1.00 98.56 85 PHE A O 1
ATOM 634 N N . VAL A 1 86 ? -9.694 -1.104 3.028 1.00 98.75 86 VAL A N 1
ATOM 635 C CA . VAL A 1 86 ? -10.018 -0.291 4.199 1.00 98.75 86 VAL A CA 1
ATOM 636 C C . VAL A 1 86 ? -8.887 -0.405 5.207 1.00 98.75 86 VAL A C 1
ATOM 638 O O . VAL A 1 86 ? -8.480 -1.497 5.596 1.00 98.75 86 VAL A O 1
ATOM 641 N N . VAL A 1 87 ? -8.395 0.739 5.658 1.00 98.44 87 VAL A N 1
ATOM 642 C CA . VAL A 1 87 ? -7.315 0.839 6.628 1.00 98.44 87 VAL A CA 1
ATOM 643 C C . VAL A 1 87 ? -7.826 1.526 7.875 1.00 98.44 87 VAL A C 1
ATOM 645 O O . VAL A 1 87 ? -8.449 2.584 7.795 1.00 98.44 87 VAL A O 1
ATOM 648 N N . THR A 1 88 ? -7.534 0.948 9.035 1.00 98.75 88 THR A N 1
ATOM 649 C CA . THR A 1 88 ? -7.785 1.600 10.321 1.00 98.75 88 THR A CA 1
ATOM 650 C C . THR A 1 88 ? -6.478 2.019 10.979 1.00 98.75 88 THR A C 1
ATOM 652 O O . THR A 1 88 ? -5.461 1.351 10.814 1.00 98.75 88 THR A O 1
ATOM 655 N N . THR A 1 89 ? -6.509 3.063 11.798 1.00 98.19 89 THR A N 1
ATOM 656 C CA . THR A 1 89 ? -5.394 3.463 12.668 1.00 98.19 89 THR A CA 1
ATOM 657 C C . THR A 1 89 ? -5.912 3.773 14.068 1.00 98.19 89 THR A C 1
ATOM 659 O O . THR A 1 89 ? -6.899 4.491 14.209 1.00 98.19 89 THR A O 1
ATOM 662 N N . GLY A 1 90 ? -5.249 3.232 15.095 1.00 95.56 90 GLY A N 1
ATOM 663 C CA . GLY A 1 90 ? -5.636 3.393 16.503 1.00 95.56 90 GLY A CA 1
ATOM 664 C C . GLY A 1 90 ? -6.454 2.228 17.079 1.00 95.56 90 GLY A C 1
ATOM 665 O O . GLY A 1 90 ? -7.022 1.412 16.350 1.00 95.56 90 GLY A O 1
ATOM 666 N N . GLY A 1 91 ? -6.465 2.119 18.411 1.00 96.38 91 GLY A N 1
ATOM 667 C CA . GLY A 1 91 ? -7.253 1.123 19.147 1.00 96.38 91 GLY A CA 1
ATOM 668 C C . GLY A 1 91 ? -6.784 -0.334 19.011 1.00 96.38 91 GLY A C 1
ATOM 669 O O . GLY A 1 91 ? -7.617 -1.234 19.043 1.00 96.38 91 GLY A O 1
ATOM 670 N N . THR A 1 92 ? -5.483 -0.594 18.810 1.00 97.50 92 THR A N 1
ATOM 671 C CA . THR A 1 92 ? -4.933 -1.950 18.553 1.00 97.50 92 THR A CA 1
ATOM 672 C C . THR A 1 92 ? -3.963 -2.470 19.621 1.00 97.50 92 THR A C 1
ATOM 674 O O . THR A 1 92 ? -3.259 -3.455 19.384 1.00 97.50 92 THR A O 1
ATOM 677 N N . GLY A 1 93 ? -3.836 -1.781 20.752 1.00 96.31 93 GLY A N 1
ATOM 678 C CA . GLY A 1 93 ? -2.994 -2.209 21.866 1.00 96.31 93 GLY A CA 1
ATOM 679 C C . GLY A 1 93 ? -3.692 -3.209 22.799 1.00 96.31 93 GLY A C 1
ATOM 680 O O . GLY A 1 93 ? -4.731 -3.779 22.459 1.00 96.31 93 GLY A O 1
ATOM 681 N N . PRO A 1 94 ? -3.106 -3.464 23.980 1.00 96.88 94 PRO A N 1
ATOM 682 C CA . PRO A 1 94 ? -3.658 -4.385 24.971 1.00 96.88 94 PRO A CA 1
ATOM 683 C C . PRO A 1 94 ? -4.673 -3.727 25.922 1.00 96.88 94 PRO A C 1
ATOM 685 O O . PRO A 1 94 ? -5.169 -4.398 26.827 1.00 96.88 94 PRO A O 1
ATOM 688 N N . ALA A 1 95 ? -4.938 -2.420 25.802 1.00 96.81 95 ALA A N 1
ATOM 689 C CA . ALA A 1 95 ? -5.827 -1.737 26.735 1.00 96.81 95 ALA A CA 1
ATOM 690 C C . ALA A 1 95 ? -7.285 -2.199 26.540 1.00 96.81 95 ALA A C 1
ATOM 692 O O . ALA A 1 95 ? -7.682 -2.489 25.416 1.00 96.81 95 ALA A O 1
ATOM 693 N N . PRO A 1 96 ? -8.138 -2.195 27.583 1.00 95.25 96 PRO A N 1
ATOM 694 C CA . PRO A 1 96 ? -9.539 -2.620 27.452 1.00 95.25 96 PRO A CA 1
ATOM 695 C C . PRO A 1 96 ? -10.362 -1.821 26.431 1.00 95.25 96 PRO A C 1
ATOM 697 O O . PRO A 1 96 ? -11.374 -2.306 25.936 1.00 95.25 96 PRO A O 1
ATOM 700 N N . ARG A 1 97 ? -9.936 -0.588 26.137 1.00 95.44 97 ARG A N 1
ATOM 701 C CA . ARG A 1 97 ? -10.539 0.289 25.126 1.00 95.44 97 ARG A CA 1
ATOM 702 C C . ARG A 1 97 ? -10.072 -0.005 23.697 1.00 95.44 97 ARG A C 1
ATOM 704 O O . ARG A 1 97 ? -10.735 0.422 22.760 1.00 95.44 97 ARG A O 1
ATOM 711 N N . ASP A 1 98 ? -8.973 -0.734 23.527 1.00 97.38 98 ASP A N 1
ATOM 712 C CA . ASP A 1 98 ? -8.386 -1.044 22.224 1.00 97.38 98 ASP A CA 1
ATOM 713 C C . ASP A 1 98 ? -9.136 -2.210 21.562 1.00 97.38 98 ASP A C 1
ATOM 715 O O . ASP A 1 98 ? -8.724 -3.370 21.622 1.00 97.38 98 ASP A O 1
ATOM 719 N N . VAL A 1 99 ? -10.275 -1.881 20.947 1.00 98.50 99 VAL A N 1
ATOM 720 C CA . VAL A 1 99 ? -11.243 -2.844 20.391 1.00 98.50 99 VAL A CA 1
ATOM 721 C C . VAL A 1 99 ? -11.266 -2.900 18.858 1.00 98.50 99 VAL A C 1
ATOM 723 O O . VAL A 1 99 ? -12.111 -3.583 18.275 1.00 98.50 99 VAL A O 1
ATOM 726 N N . THR A 1 100 ? -10.359 -2.195 18.172 1.00 98.69 100 THR A N 1
ATOM 727 C CA . THR A 1 100 ? -10.307 -2.160 16.698 1.00 98.69 100 THR A CA 1
ATOM 728 C C . THR A 1 100 ? -10.069 -3.547 16.079 1.00 98.69 100 THR A C 1
ATOM 730 O O . THR A 1 100 ? -10.771 -3.884 15.118 1.00 98.69 100 THR A O 1
ATOM 733 N N . PRO A 1 101 ? -9.161 -4.398 16.608 1.00 98.69 101 PRO A N 1
ATOM 734 C CA . PRO A 1 101 ? -9.010 -5.770 16.128 1.00 98.69 101 PRO A CA 1
ATOM 735 C C . PRO A 1 101 ? -10.279 -6.601 16.334 1.00 98.69 101 PRO A C 1
ATOM 737 O O . PRO A 1 101 ? -10.718 -7.275 15.409 1.00 98.69 101 PRO A O 1
ATOM 740 N N . ASP A 1 102 ? -10.934 -6.483 17.494 1.00 98.75 102 ASP A N 1
ATOM 741 C CA . ASP A 1 102 ? -12.168 -7.216 17.809 1.00 98.75 102 ASP A CA 1
ATOM 742 C C . ASP A 1 102 ? -13.329 -6.831 16.884 1.00 98.75 102 ASP A C 1
ATOM 744 O O . ASP A 1 102 ? -14.161 -7.672 16.540 1.00 98.75 102 ASP A O 1
ATOM 748 N N . ALA A 1 103 ? -13.412 -5.556 16.497 1.00 98.81 103 ALA A N 1
ATOM 749 C CA . ALA A 1 103 ? -14.369 -5.076 15.506 1.00 98.81 103 ALA A CA 1
ATOM 750 C C . ALA A 1 103 ? -14.022 -5.588 14.099 1.00 98.81 103 ALA A C 1
ATOM 752 O O . ALA A 1 103 ? -14.902 -6.023 13.361 1.00 98.81 103 ALA A O 1
ATOM 753 N N . THR A 1 104 ? -12.737 -5.576 13.737 1.00 98.81 104 THR A N 1
ATOM 754 C CA . THR A 1 104 ? -12.254 -6.073 12.439 1.00 98.81 104 THR A CA 1
ATOM 755 C C . THR A 1 104 ? -12.559 -7.560 12.280 1.00 98.81 104 THR A C 1
ATOM 757 O O . THR A 1 104 ? -13.087 -7.972 11.249 1.00 98.81 104 THR A O 1
ATOM 760 N N . GLU A 1 105 ? -12.316 -8.360 13.317 1.00 98.75 105 GLU A N 1
ATOM 761 C CA . GLU A 1 105 ? -12.634 -9.787 13.324 1.00 98.75 105 GLU A CA 1
ATOM 762 C C . GLU A 1 105 ? -14.134 -10.058 13.236 1.00 98.75 105 GLU A C 1
ATOM 764 O O . GLU A 1 105 ? -14.551 -10.942 12.492 1.00 98.75 105 GLU A O 1
ATOM 769 N N . ALA A 1 106 ? -14.957 -9.257 13.916 1.00 98.75 106 ALA A N 1
ATOM 770 C CA . ALA A 1 106 ? -16.409 -9.415 13.897 1.00 98.75 106 ALA A CA 1
ATOM 771 C C . ALA A 1 106 ? -17.046 -9.149 12.519 1.00 98.75 106 ALA A C 1
ATOM 773 O O . ALA A 1 106 ? -18.112 -9.691 12.219 1.00 98.75 106 ALA A O 1
ATOM 774 N N . VAL A 1 107 ? -16.436 -8.302 11.679 1.00 98.81 107 VAL A N 1
ATOM 775 C CA . VAL A 1 107 ? -16.987 -7.955 10.354 1.00 98.81 107 VAL A CA 1
ATOM 776 C C . VAL A 1 107 ? -16.375 -8.742 9.198 1.00 98.81 107 VAL A C 1
ATOM 778 O O . VAL A 1 107 ? -16.965 -8.769 8.110 1.00 98.81 107 VAL A O 1
ATOM 781 N N . CYS A 1 108 ? -15.209 -9.354 9.407 1.00 98.69 108 CYS A N 1
ATOM 782 C CA . CYS A 1 108 ? -14.507 -10.124 8.391 1.00 98.69 108 CYS A CA 1
ATOM 783 C C . CYS A 1 108 ? -15.032 -11.560 8.321 1.00 98.69 108 CYS A C 1
ATOM 785 O O . CYS A 1 108 ? -15.213 -12.241 9.322 1.00 98.69 108 CYS A O 1
ATOM 787 N N . SER A 1 109 ? -15.210 -12.054 7.100 1.00 97.88 109 SER A N 1
ATOM 788 C CA . SER A 1 109 ? -15.539 -13.459 6.828 1.00 97.88 109 SER A CA 1
ATOM 789 C C . SER A 1 109 ? -14.335 -14.395 6.979 1.00 97.88 109 SER A C 1
ATOM 791 O O . SER A 1 109 ? -14.492 -15.593 7.211 1.00 97.88 109 SER A O 1
ATOM 793 N N . ARG A 1 110 ? -13.122 -13.855 6.821 1.00 97.62 110 ARG A N 1
ATOM 794 C CA . ARG A 1 110 ? -11.862 -14.592 6.915 1.00 97.62 110 ARG A CA 1
ATOM 795 C C . ARG A 1 110 ? -10.749 -13.668 7.384 1.00 97.62 110 ARG A C 1
ATOM 797 O O . ARG A 1 110 ? -10.599 -12.579 6.842 1.00 97.62 110 ARG A O 1
ATOM 804 N N . ILE A 1 111 ? -9.954 -14.125 8.343 1.00 98.56 111 ILE A N 1
ATOM 805 C CA . ILE A 1 111 ? -8.746 -13.431 8.803 1.00 98.56 111 ILE A CA 1
ATOM 806 C C . ILE A 1 111 ? -7.541 -13.871 7.978 1.00 98.56 111 ILE A C 1
ATOM 808 O O . ILE A 1 111 ? -7.432 -15.038 7.600 1.00 98.56 111 ILE A O 1
ATOM 812 N N . ILE A 1 112 ? -6.640 -12.927 7.707 1.00 97.94 112 ILE A N 1
ATOM 813 C CA . ILE A 1 112 ? -5.355 -13.161 7.052 1.00 97.94 112 ILE A CA 1
ATOM 814 C C . ILE A 1 112 ? -4.251 -12.954 8.104 1.00 97.94 112 ILE A C 1
ATOM 816 O O . ILE A 1 112 ? -3.716 -11.848 8.229 1.00 97.94 112 ILE A O 1
ATOM 820 N N . PRO A 1 113 ? -3.898 -13.997 8.882 1.00 97.06 113 PRO A N 1
ATOM 821 C CA . PRO A 1 113 ? -2.991 -13.855 10.025 1.00 97.06 113 PRO A CA 1
ATOM 822 C C . PRO A 1 113 ? -1.591 -13.359 9.633 1.00 97.06 113 PRO A C 1
ATOM 824 O O . PRO A 1 113 ? -0.972 -12.617 10.398 1.00 97.06 113 PRO A O 1
ATOM 827 N N . GLY A 1 114 ? -1.142 -13.669 8.410 1.00 97.81 114 GLY A N 1
ATOM 828 C CA . GLY A 1 114 ? 0.168 -13.264 7.894 1.00 97.81 114 GLY A CA 1
ATOM 829 C C . GLY A 1 114 ? 0.416 -11.751 7.908 1.00 97.81 114 GLY A C 1
ATOM 830 O O . GLY A 1 114 ? 1.550 -11.329 8.113 1.00 97.81 114 GLY A O 1
ATOM 831 N N . TYR A 1 115 ? -0.622 -10.913 7.779 1.00 98.25 115 TYR A N 1
ATOM 832 C CA . TYR A 1 115 ? -0.450 -9.461 7.926 1.00 98.25 115 TYR A CA 1
ATOM 833 C C . TYR A 1 115 ? -0.115 -9.076 9.368 1.00 98.25 115 TYR A C 1
ATOM 835 O O . TYR A 1 115 ? 0.822 -8.317 9.591 1.00 98.25 115 TYR A O 1
ATOM 843 N N . GLY A 1 116 ? -0.836 -9.610 10.357 1.00 97.88 116 GLY A N 1
ATOM 844 C CA . GLY A 1 116 ? -0.547 -9.332 11.767 1.00 97.88 116 GLY A CA 1
ATOM 845 C C . GLY A 1 116 ? 0.850 -9.812 12.172 1.00 97.88 116 GLY A C 1
ATOM 846 O O . GLY A 1 116 ? 1.573 -9.108 12.876 1.00 97.88 116 GLY A O 1
ATOM 847 N N . GLU A 1 117 ? 1.250 -10.994 11.697 1.00 98.38 117 GLU A N 1
ATOM 848 C CA . GLU A 1 117 ? 2.594 -11.550 11.895 1.00 98.38 117 GLU A CA 1
ATOM 849 C C . GLU A 1 117 ? 3.675 -10.641 11.302 1.00 98.38 117 GLU A C 1
ATOM 851 O O . GLU A 1 117 ? 4.601 -10.242 12.013 1.00 98.38 117 GLU A O 1
ATOM 856 N N . GLN A 1 118 ? 3.522 -10.250 10.035 1.00 97.38 118 GLN A N 1
ATOM 857 C CA . GLN A 1 118 ? 4.485 -9.405 9.337 1.00 97.38 118 GLN A CA 1
ATOM 858 C C . GLN A 1 118 ? 4.588 -8.011 9.971 1.00 97.38 118 GLN A C 1
ATOM 860 O O . GLN A 1 118 ? 5.694 -7.532 10.213 1.00 97.38 118 GLN A O 1
ATOM 865 N N . MET A 1 119 ? 3.460 -7.372 10.303 1.00 97.94 119 MET A N 1
ATOM 866 C CA . MET A 1 119 ? 3.451 -6.046 10.936 1.00 97.94 119 MET A CA 1
ATOM 867 C C . MET A 1 119 ? 4.147 -6.051 12.304 1.00 97.94 119 MET A C 1
ATOM 869 O O . MET A 1 119 ? 4.928 -5.143 12.607 1.00 97.94 119 MET A O 1
ATOM 873 N N . ARG A 1 120 ? 3.933 -7.096 13.121 1.00 98.19 120 ARG A N 1
ATOM 874 C CA . ARG A 1 120 ? 4.661 -7.269 14.390 1.00 98.19 120 ARG A CA 1
ATOM 875 C C . ARG A 1 120 ? 6.152 -7.502 14.161 1.00 98.19 120 ARG A C 1
ATOM 877 O O . ARG A 1 120 ? 6.960 -6.898 14.861 1.00 98.19 120 ARG A O 1
ATOM 884 N N . ALA A 1 121 ? 6.523 -8.327 13.181 1.00 97.44 121 ALA A N 1
ATOM 885 C CA . ALA A 1 121 ? 7.922 -8.592 12.844 1.00 97.44 121 ALA A CA 1
ATOM 886 C C . ALA A 1 121 ? 8.666 -7.329 12.375 1.00 97.44 121 ALA A C 1
ATOM 888 O O . ALA A 1 121 ? 9.814 -7.118 12.763 1.00 97.44 121 ALA A O 1
ATOM 889 N N . ILE A 1 122 ? 8.011 -6.470 11.588 1.00 95.19 122 ILE A N 1
ATOM 890 C CA . ILE A 1 122 ? 8.541 -5.159 11.184 1.00 95.19 122 ILE A CA 1
ATOM 891 C C . ILE A 1 122 ? 8.722 -4.267 12.413 1.00 95.19 122 ILE A C 1
ATOM 893 O O . ILE A 1 122 ? 9.822 -3.786 12.678 1.00 95.19 122 ILE A O 1
ATOM 897 N N . SER A 1 123 ? 7.668 -4.108 13.217 1.00 95.06 123 SER A N 1
ATOM 898 C CA . SER A 1 123 ? 7.679 -3.230 14.393 1.00 95.06 123 SER A CA 1
ATOM 899 C C . SER A 1 123 ? 8.716 -3.653 15.447 1.00 95.06 123 SER A C 1
ATOM 901 O O . SER A 1 123 ? 9.314 -2.798 16.103 1.00 95.06 123 SER A O 1
ATOM 903 N N . LEU A 1 124 ? 8.987 -4.958 15.583 1.00 96.88 124 LEU A N 1
ATOM 904 C CA . LEU A 1 124 ? 10.000 -5.515 16.490 1.00 96.88 124 LEU A CA 1
ATOM 905 C C . LEU A 1 124 ? 11.429 -5.057 16.180 1.00 96.88 124 LEU A C 1
ATOM 907 O O . LEU A 1 124 ? 12.268 -5.060 17.080 1.00 96.88 124 LEU A O 1
ATOM 911 N N . ARG A 1 125 ? 11.712 -4.629 14.943 1.00 96.19 125 ARG A N 1
ATOM 912 C CA . ARG A 1 125 ? 13.014 -4.048 14.575 1.00 96.19 125 ARG A CA 1
ATOM 913 C C . ARG A 1 125 ? 13.253 -2.692 15.249 1.00 96.19 125 ARG A C 1
ATOM 915 O O . ARG A 1 125 ? 14.400 -2.278 15.383 1.00 96.19 125 ARG A O 1
ATOM 922 N N . TYR A 1 126 ? 12.182 -2.018 15.679 1.00 93.25 126 TYR A N 1
ATOM 923 C CA . TYR A 1 126 ? 12.221 -0.667 16.240 1.00 93.25 126 TYR A CA 1
ATOM 924 C C . TYR A 1 126 ? 11.903 -0.634 17.734 1.00 93.25 126 TYR A C 1
ATOM 926 O O . TYR A 1 126 ? 12.533 0.118 18.477 1.00 93.25 126 TYR A O 1
ATOM 934 N N . VAL A 1 127 ? 10.915 -1.418 18.185 1.00 91.94 127 VAL A N 1
ATOM 935 C CA . VAL A 1 127 ? 10.450 -1.404 19.578 1.00 91.94 127 VAL A CA 1
ATOM 936 C C . VAL A 1 127 ? 10.144 -2.814 20.107 1.00 91.94 127 VAL A C 1
ATOM 938 O O . VAL A 1 127 ? 9.361 -3.545 19.498 1.00 91.94 127 VAL A O 1
ATOM 941 N N . PRO A 1 128 ? 10.662 -3.202 21.291 1.00 94.81 128 PRO A N 1
ATOM 942 C CA . PRO A 1 128 ? 10.372 -4.513 21.886 1.00 94.81 128 PRO A CA 1
ATOM 943 C C . PRO A 1 128 ? 8.893 -4.727 22.235 1.00 94.81 128 PRO A C 1
ATOM 945 O O . PRO A 1 128 ? 8.396 -5.850 22.231 1.00 94.81 128 PRO A O 1
ATOM 948 N N . THR A 1 129 ? 8.162 -3.646 22.520 1.00 96.12 129 THR A N 1
ATOM 949 C CA . THR A 1 129 ? 6.735 -3.689 22.874 1.00 96.12 129 THR A CA 1
ATOM 950 C C . THR A 1 129 ? 5.821 -4.017 21.693 1.00 96.12 129 THR A C 1
ATOM 952 O O . THR A 1 129 ? 4.623 -4.197 21.897 1.00 96.12 129 THR A O 1
ATOM 955 N N . ALA A 1 130 ? 6.358 -4.156 20.476 1.00 96.19 130 ALA A N 1
ATOM 956 C CA . ALA A 1 130 ? 5.608 -4.561 19.289 1.00 96.19 130 ALA A CA 1
ATOM 957 C C . ALA A 1 130 ? 4.849 -5.890 19.465 1.00 96.19 130 ALA A C 1
ATOM 959 O O . ALA A 1 130 ? 3.797 -6.076 18.856 1.00 96.19 130 ALA A O 1
ATOM 960 N N . VAL A 1 131 ? 5.322 -6.782 20.346 1.00 96.94 131 VAL A N 1
ATOM 961 C CA . VAL A 1 131 ? 4.619 -8.031 20.700 1.00 96.94 131 VAL A CA 1
ATOM 962 C C . VAL A 1 131 ? 3.226 -7.809 21.299 1.00 96.94 131 VAL A C 1
ATOM 964 O O . VAL A 1 131 ? 2.393 -8.706 21.236 1.00 96.94 131 VAL A O 1
ATOM 967 N N . LEU A 1 132 ? 2.958 -6.630 21.869 1.00 97.69 132 LEU A N 1
ATOM 968 C CA . LEU A 1 132 ? 1.666 -6.281 22.471 1.00 97.69 132 LEU A CA 1
ATOM 969 C C . LEU A 1 132 ? 0.625 -5.844 21.429 1.00 97.69 132 LEU A C 1
ATOM 971 O O . LEU A 1 132 ? -0.540 -5.657 21.775 1.00 97.69 132 LEU A O 1
ATOM 975 N N . SER A 1 133 ? 1.037 -5.639 20.174 1.00 97.81 133 SER A N 1
ATOM 976 C CA . SER A 1 133 ? 0.136 -5.220 19.105 1.00 97.81 133 SER A CA 1
ATOM 977 C C . SER A 1 133 ? -0.824 -6.342 18.724 1.00 97.81 133 SER A C 1
ATOM 979 O O . SER A 1 133 ? -0.417 -7.433 18.314 1.00 97.81 133 SER A O 1
ATOM 981 N N . ARG A 1 134 ? -2.118 -6.034 18.778 1.00 98.44 134 ARG A N 1
ATOM 982 C CA . ARG A 1 134 ? -3.208 -6.917 18.356 1.00 98.44 134 ARG A CA 1
ATOM 983 C C . ARG A 1 134 ? -3.655 -6.662 16.914 1.00 98.44 134 ARG A C 1
ATOM 985 O O . ARG A 1 134 ? -4.717 -7.119 16.517 1.00 98.44 134 ARG A O 1
ATOM 992 N N . GLN A 1 135 ? -2.871 -5.925 16.128 1.00 98.62 135 GLN A N 1
ATOM 993 C CA . GLN A 1 135 ? -3.188 -5.647 14.726 1.00 98.62 135 GLN A CA 1
ATOM 994 C C . GLN A 1 135 ? -3.439 -6.929 13.929 1.00 98.62 135 GLN A C 1
ATOM 996 O O . GLN A 1 135 ? -2.719 -7.925 14.071 1.00 98.62 135 GLN A O 1
ATOM 1001 N N . THR A 1 136 ? -4.447 -6.864 13.063 1.00 98.69 136 THR A N 1
ATOM 1002 C CA . THR A 1 136 ? -4.862 -7.962 12.198 1.00 98.69 136 THR A CA 1
ATOM 1003 C C . THR A 1 136 ? -5.288 -7.438 10.825 1.00 98.69 136 THR A C 1
ATOM 1005 O O . THR A 1 136 ? -5.284 -6.230 10.561 1.00 98.69 136 THR A O 1
ATOM 1008 N N . ALA A 1 137 ? -5.618 -8.366 9.934 1.00 98.81 137 ALA A N 1
ATOM 1009 C CA . ALA A 1 137 ? -6.222 -8.086 8.645 1.00 98.81 137 ALA A CA 1
ATOM 1010 C C . ALA A 1 137 ? -7.266 -9.148 8.317 1.00 98.81 137 ALA A C 1
ATOM 1012 O O . ALA A 1 137 ? -7.138 -10.306 8.722 1.00 98.81 137 ALA A O 1
ATOM 1013 N N . GLY A 1 138 ? -8.271 -8.790 7.530 1.00 98.69 138 GLY A N 1
ATOM 1014 C CA . GLY A 1 138 ? -9.291 -9.738 7.113 1.00 98.69 138 GLY A CA 1
ATOM 1015 C C . GLY A 1 138 ? -10.053 -9.305 5.874 1.00 98.69 138 GLY A C 1
ATOM 1016 O O . GLY A 1 138 ? -9.900 -8.195 5.376 1.00 98.69 138 GLY A O 1
ATOM 1017 N N . ILE A 1 139 ? -10.858 -10.227 5.360 1.00 98.75 139 ILE A N 1
ATOM 1018 C CA . ILE A 1 139 ? -11.625 -10.073 4.129 1.00 98.75 139 ILE A CA 1
ATOM 1019 C C . ILE A 1 139 ? -13.103 -9.924 4.472 1.00 98.75 139 ILE A C 1
ATOM 1021 O O . ILE A 1 139 ? -13.697 -10.797 5.120 1.00 98.75 139 ILE A O 1
ATOM 1025 N N . ARG A 1 140 ? -13.723 -8.868 3.949 1.00 98.31 140 ARG A N 1
ATOM 1026 C CA . ARG A 1 140 ? -15.174 -8.678 3.929 1.00 98.31 140 ARG A CA 1
ATOM 1027 C C . ARG A 1 140 ? -15.636 -8.538 2.480 1.00 98.31 140 ARG A C 1
ATOM 1029 O O . ARG A 1 140 ? -15.382 -7.521 1.849 1.00 98.31 140 ARG A O 1
ATOM 1036 N N . GLY A 1 141 ? -16.319 -9.551 1.947 1.00 96.69 141 GLY A N 1
ATOM 1037 C CA . GLY A 1 141 ? -16.735 -9.544 0.542 1.00 96.69 141 GLY A CA 1
ATOM 1038 C C . GLY A 1 141 ? -15.523 -9.436 -0.389 1.00 96.69 141 GLY A C 1
ATOM 1039 O O . GLY A 1 141 ? -14.653 -10.302 -0.353 1.00 96.69 141 GLY A O 1
ATOM 1040 N N . LYS A 1 142 ? -15.462 -8.359 -1.181 1.00 96.19 142 LYS A N 1
ATOM 1041 C CA . LYS A 1 142 ? -14.339 -8.044 -2.084 1.00 96.19 142 LYS A CA 1
ATOM 1042 C C . LYS A 1 142 ? -13.332 -7.046 -1.489 1.00 96.19 142 LYS A C 1
ATOM 1044 O O . LYS A 1 142 ? -12.467 -6.541 -2.199 1.00 96.19 142 LYS A O 1
ATOM 1049 N N . SER A 1 143 ? -13.452 -6.748 -0.197 1.00 98.56 143 SER A N 1
ATOM 1050 C CA . SER A 1 143 ? -12.659 -5.734 0.494 1.00 98.56 143 SER A CA 1
ATOM 1051 C C . SER A 1 143 ? -11.644 -6.366 1.438 1.00 98.56 143 SER A C 1
ATOM 1053 O O . SER A 1 143 ? -11.986 -7.238 2.243 1.00 98.56 143 SER A O 1
ATOM 1055 N N . LEU A 1 144 ? -10.403 -5.881 1.385 1.00 98.81 144 LEU A N 1
ATOM 1056 C CA . LEU A 1 144 ? -9.392 -6.142 2.408 1.00 98.81 144 LEU A CA 1
ATOM 1057 C C . LEU A 1 144 ? -9.485 -5.074 3.505 1.00 98.81 144 LEU A C 1
ATOM 1059 O O . LEU A 1 144 ? -9.497 -3.885 3.202 1.00 98.81 144 LEU A O 1
ATOM 1063 N N . ILE A 1 145 ? -9.501 -5.487 4.770 1.00 98.88 145 ILE A N 1
ATOM 1064 C CA . ILE A 1 145 ? -9.423 -4.604 5.940 1.00 98.88 145 ILE A CA 1
ATOM 1065 C C . ILE A 1 145 ? -8.085 -4.846 6.646 1.00 98.88 145 ILE A C 1
ATOM 1067 O O . ILE A 1 145 ? -7.751 -5.997 6.918 1.00 98.88 145 ILE A O 1
ATOM 1071 N N . LEU A 1 146 ? -7.331 -3.788 6.956 1.00 98.81 146 LEU A N 1
ATOM 1072 C CA . LEU A 1 146 ? -6.022 -3.854 7.621 1.00 98.81 146 LEU A CA 1
ATOM 1073 C C . LEU A 1 146 ? -5.935 -2.851 8.780 1.00 98.81 146 LEU A C 1
ATOM 1075 O O . LEU A 1 146 ? -6.241 -1.671 8.605 1.00 98.81 146 LEU A O 1
ATOM 1079 N N . ASN A 1 147 ? -5.465 -3.291 9.951 1.00 98.75 147 ASN A N 1
ATOM 1080 C CA . ASN A 1 147 ? -5.240 -2.396 11.088 1.00 98.75 147 ASN A CA 1
ATOM 1081 C C . ASN A 1 147 ? -3.775 -1.946 11.164 1.00 98.75 147 ASN A C 1
ATOM 1083 O O . ASN A 1 147 ? -2.892 -2.754 11.446 1.00 98.75 147 ASN A O 1
ATOM 1087 N N . LEU A 1 148 ? -3.520 -0.653 10.973 1.00 98.44 148 LEU A N 1
ATOM 1088 C CA . LEU A 1 148 ? -2.192 -0.045 11.055 1.00 98.44 148 LEU A CA 1
ATOM 1089 C C . LEU A 1 148 ? -1.885 0.560 12.436 1.00 98.44 148 LEU A C 1
ATOM 1091 O O . LEU A 1 148 ? -2.778 0.712 13.278 1.00 98.44 148 LEU A O 1
ATOM 1095 N N . PRO A 1 149 ? -0.605 0.888 12.709 1.00 96.81 149 PRO A N 1
ATOM 1096 C CA . PRO A 1 149 ? -0.203 1.577 13.935 1.00 96.81 149 PRO A CA 1
ATOM 1097 C C . PRO A 1 149 ? -0.780 2.988 14.041 1.00 96.81 149 PRO A C 1
ATOM 1099 O O . PRO A 1 149 ? -1.175 3.578 13.049 1.00 96.81 149 PRO A O 1
ATOM 1102 N N . GLY A 1 150 ? -0.759 3.556 15.251 1.00 92.56 150 GLY A N 1
ATOM 1103 C CA . GLY A 1 150 ? -1.286 4.902 15.499 1.00 92.56 150 GLY A CA 1
ATOM 1104 C C . GLY A 1 150 ? -0.333 6.058 15.172 1.00 92.56 150 GLY A C 1
ATOM 1105 O O . GLY A 1 150 ? -0.790 7.174 14.969 1.00 92.56 150 GLY A O 1
ATOM 1106 N N . LYS A 1 151 ? 0.990 5.848 15.146 1.00 92.88 151 LYS A N 1
ATOM 1107 C CA . LYS A 1 151 ? 1.964 6.941 14.947 1.00 92.88 151 LYS A CA 1
ATOM 1108 C C . LYS A 1 151 ? 2.3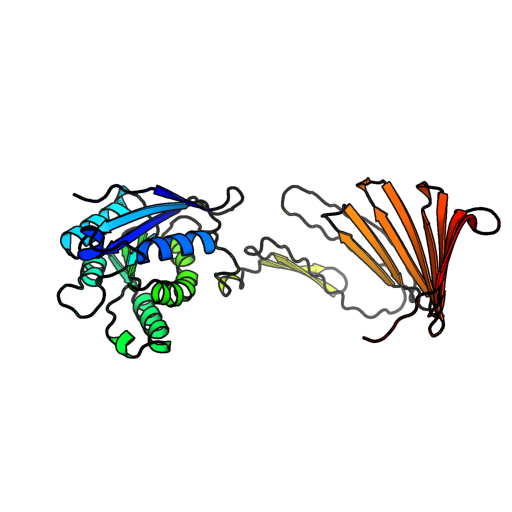56 7.064 13.469 1.00 92.88 151 LYS A C 1
ATOM 1110 O O . LYS A 1 151 ? 2.745 6.036 12.920 1.00 92.88 151 LYS A O 1
ATOM 1115 N N . PRO A 1 152 ? 2.402 8.270 12.864 1.00 93.56 152 PRO A N 1
ATOM 1116 C CA . PRO A 1 152 ? 2.776 8.457 11.453 1.00 93.56 152 PRO A CA 1
ATOM 1117 C C . PRO A 1 152 ? 4.067 7.741 11.038 1.00 93.56 152 PRO A C 1
ATOM 1119 O O . PRO A 1 152 ? 4.102 7.054 10.023 1.00 93.56 152 PRO A O 1
ATOM 1122 N N . LYS A 1 153 ? 5.111 7.811 11.874 1.00 93.19 153 LYS A N 1
ATOM 1123 C CA . LYS A 1 153 ? 6.368 7.088 11.637 1.00 93.19 153 LYS A CA 1
ATOM 1124 C C . LYS A 1 153 ? 6.169 5.566 11.566 1.00 93.19 153 LYS A C 1
ATOM 1126 O O . LYS A 1 153 ? 6.606 4.944 10.608 1.00 93.19 153 LYS A O 1
ATOM 1131 N N . ALA A 1 154 ? 5.468 4.991 12.544 1.00 94.31 154 ALA A N 1
ATOM 1132 C CA . ALA A 1 154 ? 5.209 3.551 12.594 1.00 94.31 154 ALA A CA 1
ATOM 1133 C C . ALA A 1 154 ? 4.268 3.095 11.466 1.00 94.31 154 ALA A C 1
ATOM 1135 O O . ALA A 1 154 ? 4.407 1.982 10.965 1.00 94.31 154 ALA A O 1
ATOM 1136 N N . ILE A 1 155 ? 3.332 3.958 11.050 1.00 96.06 155 ILE A N 1
ATOM 1137 C CA . ILE A 1 155 ? 2.496 3.741 9.866 1.00 96.06 155 ILE A CA 1
ATOM 1138 C C . ILE A 1 155 ? 3.388 3.557 8.646 1.00 96.06 155 ILE A C 1
ATOM 1140 O O . ILE A 1 155 ? 3.253 2.530 7.998 1.00 96.06 155 ILE A O 1
ATOM 1144 N N . ARG A 1 156 ? 4.317 4.485 8.370 1.00 93.50 156 ARG A N 1
ATOM 1145 C CA . ARG A 1 156 ? 5.216 4.394 7.207 1.00 93.50 156 ARG A CA 1
ATOM 1146 C C . ARG A 1 156 ? 6.123 3.174 7.258 1.00 93.50 156 ARG A C 1
ATOM 1148 O O . ARG A 1 156 ? 6.083 2.372 6.336 1.00 93.50 156 ARG A O 1
ATOM 1155 N N . GLU A 1 157 ? 6.800 2.950 8.385 1.00 90.69 157 GLU A N 1
ATOM 1156 C CA . GLU A 1 157 ? 7.638 1.758 8.596 1.00 90.69 157 GLU A CA 1
ATOM 1157 C C . GLU A 1 157 ? 6.878 0.449 8.316 1.00 90.69 157 GLU A C 1
ATOM 1159 O O . GLU A 1 157 ? 7.457 -0.508 7.816 1.00 90.69 157 GLU A O 1
ATOM 1164 N N . THR A 1 158 ? 5.574 0.410 8.608 1.00 93.69 158 THR A N 1
ATOM 1165 C CA . THR A 1 158 ? 4.744 -0.785 8.424 1.00 93.69 158 THR A CA 1
ATOM 1166 C C . THR A 1 158 ? 4.141 -0.884 7.022 1.00 93.69 158 THR A C 1
ATOM 1168 O O . THR A 1 158 ? 4.260 -1.927 6.377 1.00 93.69 158 THR A O 1
ATOM 1171 N N . ILE A 1 159 ? 3.460 0.168 6.556 1.00 94.69 159 ILE A N 1
ATOM 1172 C CA . ILE A 1 159 ? 2.707 0.147 5.298 1.00 94.69 159 ILE A CA 1
ATOM 1173 C C . ILE A 1 159 ? 3.640 0.016 4.093 1.00 94.69 159 ILE A C 1
ATOM 1175 O O . ILE A 1 159 ? 3.313 -0.740 3.182 1.00 94.69 159 ILE A O 1
ATOM 1179 N N . ASP A 1 160 ? 4.821 0.643 4.138 1.00 88.00 160 ASP A N 1
ATOM 1180 C CA . ASP A 1 160 ? 5.803 0.592 3.052 1.00 88.00 160 ASP A CA 1
ATOM 1181 C C . ASP A 1 160 ? 6.255 -0.860 2.766 1.00 88.00 160 ASP A C 1
ATOM 1183 O O . ASP A 1 160 ? 6.510 -1.219 1.619 1.00 88.00 160 ASP A O 1
ATOM 1187 N N . GLU A 1 161 ? 6.289 -1.743 3.775 1.00 89.12 161 GLU A N 1
ATOM 1188 C CA . GLU A 1 161 ? 6.655 -3.157 3.588 1.00 89.12 161 GLU A CA 1
ATOM 1189 C C . GLU A 1 161 ? 5.460 -4.073 3.274 1.00 89.12 161 GLU A C 1
ATOM 1191 O O . GLU A 1 161 ? 5.584 -4.997 2.467 1.00 89.12 161 GLU A O 1
ATOM 1196 N N . VAL A 1 162 ? 4.301 -3.873 3.912 1.00 92.88 162 VAL A N 1
ATOM 1197 C CA . VAL A 1 162 ? 3.154 -4.791 3.744 1.00 92.88 162 VAL A CA 1
ATOM 1198 C C . VAL A 1 162 ? 2.334 -4.504 2.486 1.00 92.88 162 VAL A C 1
ATOM 1200 O O . VAL A 1 162 ? 1.697 -5.421 1.953 1.00 92.88 162 VAL A O 1
ATOM 1203 N N . PHE A 1 163 ? 2.366 -3.264 1.981 1.00 93.44 163 PHE A N 1
ATOM 1204 C CA . PHE A 1 163 ? 1.560 -2.834 0.837 1.00 93.44 163 PHE A CA 1
ATOM 1205 C C . PHE A 1 163 ? 1.901 -3.570 -0.459 1.00 93.44 163 PHE A C 1
ATOM 1207 O O . PHE A 1 163 ? 1.003 -3.807 -1.256 1.00 93.44 163 PHE A O 1
ATOM 1214 N N . VAL A 1 164 ? 3.136 -4.051 -0.619 1.00 86.88 164 VAL A N 1
ATOM 1215 C CA . VAL A 1 164 ? 3.597 -4.876 -1.757 1.00 86.88 164 VAL A CA 1
ATOM 1216 C C . VAL A 1 164 ? 2.627 -6.022 -2.100 1.00 86.88 164 VAL A C 1
ATOM 1218 O O . VAL A 1 164 ? 2.406 -6.375 -3.256 1.00 86.88 164 VAL A O 1
ATOM 1221 N N . SER A 1 165 ? 2.008 -6.619 -1.080 1.00 88.75 165 SER A N 1
ATOM 1222 C CA . SER A 1 165 ? 1.077 -7.744 -1.245 1.00 88.75 165 SER A CA 1
ATOM 1223 C C . SER A 1 165 ? -0.379 -7.331 -1.503 1.00 88.75 165 SER A C 1
ATOM 1225 O O . SER A 1 165 ? -1.180 -8.135 -1.985 1.00 88.75 165 SER A O 1
ATOM 1227 N N . ILE A 1 166 ? -0.744 -6.091 -1.178 1.00 95.44 166 ILE A N 1
ATOM 1228 C CA . ILE A 1 166 ? -2.136 -5.638 -1.082 1.00 95.44 166 ILE A CA 1
ATOM 1229 C C . ILE A 1 166 ? -2.814 -5.538 -2.454 1.00 95.44 166 ILE A C 1
ATOM 1231 O O . ILE A 1 166 ? -3.895 -6.112 -2.601 1.00 95.44 166 ILE A O 1
ATOM 1235 N N . PRO A 1 167 ? -2.209 -4.926 -3.491 1.00 90.56 167 PRO A N 1
ATOM 1236 C CA . PRO A 1 167 ? -2.799 -4.916 -4.827 1.00 90.56 167 PRO A CA 1
ATOM 1237 C C . PRO A 1 167 ? -3.065 -6.322 -5.387 1.00 90.56 167 PRO A C 1
ATOM 1239 O O . PRO A 1 167 ? -4.074 -6.542 -6.052 1.00 90.56 167 PRO A O 1
ATOM 1242 N N . ALA A 1 168 ? -2.187 -7.294 -5.107 1.00 84.56 168 ALA A N 1
ATOM 1243 C CA . ALA A 1 168 ? -2.393 -8.683 -5.523 1.00 84.56 168 ALA A CA 1
ATOM 1244 C C . ALA A 1 168 ? -3.547 -9.340 -4.749 1.00 84.56 168 ALA A C 1
ATOM 1246 O O . ALA A 1 168 ? -4.382 -10.009 -5.349 1.00 84.56 168 ALA A O 1
ATOM 1247 N N . CYS A 1 169 ? -3.627 -9.105 -3.435 1.00 90.38 169 CYS A N 1
ATOM 1248 C CA . CYS A 1 169 ? -4.745 -9.555 -2.607 1.00 90.38 169 CYS A CA 1
ATOM 1249 C C . CYS A 1 169 ? -6.086 -9.037 -3.152 1.00 90.38 169 CYS A C 1
ATOM 1251 O O . CYS A 1 169 ? -7.006 -9.821 -3.363 1.00 90.38 169 CYS A O 1
ATOM 1253 N N . ILE A 1 170 ? -6.170 -7.742 -3.466 1.00 93.31 170 ILE A N 1
ATOM 1254 C CA . ILE A 1 170 ? -7.376 -7.114 -4.028 1.00 93.31 170 ILE A CA 1
ATOM 1255 C C . ILE A 1 170 ? -7.732 -7.720 -5.389 1.00 93.31 170 ILE A C 1
ATOM 1257 O O . ILE A 1 170 ? -8.897 -8.025 -5.632 1.00 93.31 170 ILE A O 1
ATOM 1261 N N . HIS A 1 171 ? -6.743 -7.970 -6.250 1.00 86.50 171 HIS A N 1
ATOM 1262 C CA . HIS A 1 171 ? -6.970 -8.645 -7.527 1.00 86.50 171 HIS A CA 1
ATOM 1263 C C . HIS A 1 171 ? -7.552 -10.059 -7.348 1.00 86.50 171 HIS A C 1
ATOM 1265 O O . HIS A 1 171 ? -8.512 -10.417 -8.028 1.00 86.50 171 HIS A O 1
ATOM 1271 N N . TYR A 1 172 ? -7.039 -10.850 -6.398 1.00 89.38 172 TYR A N 1
ATOM 1272 C CA . TYR A 1 172 ? -7.580 -12.183 -6.089 1.00 89.38 172 TYR A CA 1
ATOM 1273 C C . TYR A 1 172 ? -8.992 -12.155 -5.498 1.00 89.38 172 TYR A C 1
ATOM 1275 O O . TYR A 1 172 ? -9.706 -13.151 -5.575 1.00 89.38 172 TYR A O 1
ATOM 1283 N N . LEU A 1 173 ? -9.406 -11.022 -4.932 1.00 90.50 173 LEU A N 1
ATOM 1284 C CA . LEU A 1 173 ? -10.778 -10.772 -4.492 1.00 90.50 173 LEU A CA 1
ATOM 1285 C C . LEU A 1 173 ? -11.678 -10.252 -5.624 1.00 90.50 173 LEU A C 1
ATOM 1287 O O . LEU A 1 173 ? -12.802 -9.825 -5.358 1.00 90.50 173 LEU A O 1
ATOM 1291 N N . GLU A 1 174 ? -11.197 -10.282 -6.873 1.00 89.56 174 GLU A N 1
ATOM 1292 C CA . GLU A 1 174 ? -11.868 -9.717 -8.049 1.00 89.56 174 GLU A CA 1
ATOM 1293 C C . GLU A 1 174 ? -12.192 -8.223 -7.875 1.00 89.56 174 GLU A C 1
ATOM 1295 O O . GLU A 1 174 ? -13.256 -7.747 -8.289 1.00 89.56 174 GLU A O 1
ATOM 1300 N N . GLY A 1 175 ? -11.306 -7.505 -7.182 1.00 86.69 175 GLY A N 1
ATOM 1301 C CA . GLY A 1 175 ? -11.327 -6.055 -7.048 1.00 86.69 175 GLY A CA 1
ATOM 1302 C C . GLY A 1 175 ? -10.618 -5.345 -8.211 1.00 86.69 175 GLY A C 1
ATOM 1303 O O . GLY A 1 175 ? -10.126 -6.001 -9.134 1.00 86.69 175 GLY A O 1
ATOM 1304 N N . PRO A 1 176 ? -10.551 -4.002 -8.172 1.00 86.25 176 PRO A N 1
ATOM 1305 C CA . PRO A 1 176 ? -9.912 -3.206 -9.217 1.00 86.25 176 PRO A CA 1
ATOM 1306 C C . PRO A 1 176 ? -8.424 -3.543 -9.359 1.00 86.25 176 PRO A C 1
ATOM 1308 O O . PRO A 1 176 ? -7.732 -3.810 -8.370 1.00 86.25 176 PRO A O 1
ATOM 1311 N N . TYR A 1 177 ? -7.911 -3.480 -10.586 1.00 85.38 177 TYR A N 1
ATOM 1312 C CA . TYR A 1 177 ? -6.479 -3.560 -10.835 1.00 85.38 177 TYR A CA 1
ATOM 1313 C C . TYR A 1 177 ? -5.791 -2.252 -10.416 1.00 85.38 177 TYR A C 1
ATOM 1315 O O . TYR A 1 177 ? -5.953 -1.219 -11.060 1.00 85.38 177 TYR A O 1
ATOM 1323 N N . ILE A 1 178 ? -5.009 -2.301 -9.333 1.00 85.69 178 ILE A N 1
ATOM 1324 C CA . ILE A 1 178 ? -4.276 -1.145 -8.795 1.00 85.69 178 ILE A CA 1
ATOM 1325 C C . ILE A 1 178 ? -2.846 -1.139 -9.354 1.00 85.69 178 ILE A C 1
ATOM 1327 O O . ILE A 1 178 ? -2.025 -1.996 -9.006 1.00 85.69 178 ILE A O 1
ATOM 1331 N N . GLU A 1 179 ? -2.546 -0.152 -10.199 1.00 81.44 179 GLU A N 1
ATOM 1332 C CA . GLU A 1 179 ? -1.198 0.177 -10.671 1.00 81.44 179 GLU A CA 1
ATOM 1333 C C . GLU A 1 179 ? -0.476 1.007 -9.602 1.00 81.44 179 GLU A C 1
ATOM 1335 O O . GLU A 1 179 ? -0.932 2.083 -9.205 1.00 81.44 179 GLU A O 1
ATOM 1340 N N . THR A 1 180 ? 0.662 0.501 -9.134 1.00 82.19 180 THR A N 1
ATOM 1341 C CA . THR A 1 180 ? 1.485 1.120 -8.090 1.00 82.19 180 THR A CA 1
ATOM 1342 C C . THR A 1 180 ? 2.721 1.796 -8.674 1.00 82.19 180 THR A C 1
ATOM 1344 O O . THR A 1 180 ? 3.159 1.471 -9.777 1.00 82.19 180 THR A O 1
ATOM 1347 N N . ASN A 1 181 ? 3.310 2.725 -7.927 1.00 78.75 181 ASN A N 1
ATOM 1348 C CA . ASN A 1 181 ? 4.599 3.314 -8.262 1.00 78.75 181 ASN A CA 1
ATOM 1349 C C . ASN A 1 181 ? 5.733 2.301 -8.007 1.00 78.75 181 ASN A C 1
ATOM 1351 O O . ASN A 1 181 ? 5.886 1.787 -6.898 1.00 78.75 181 ASN A O 1
ATOM 1355 N N . ASN A 1 182 ? 6.539 2.028 -9.038 1.00 59.62 182 ASN A N 1
ATOM 1356 C CA . ASN A 1 182 ? 7.616 1.032 -9.023 1.00 59.62 182 ASN A CA 1
ATOM 1357 C C . ASN A 1 182 ? 8.738 1.340 -8.011 1.00 59.62 182 ASN A C 1
ATOM 1359 O O . ASN A 1 182 ? 9.471 0.430 -7.632 1.00 59.62 182 ASN A O 1
ATOM 1363 N N . GLU A 1 183 ? 8.879 2.590 -7.556 1.00 59.88 183 GLU A N 1
ATOM 1364 C CA . GLU A 1 183 ? 9.853 2.955 -6.513 1.00 59.88 183 GLU A CA 1
ATOM 1365 C C . GLU A 1 183 ? 9.401 2.549 -5.099 1.00 59.88 183 GLU A C 1
ATOM 1367 O O . GLU A 1 183 ? 10.238 2.340 -4.223 1.00 59.88 183 GLU A O 1
ATOM 1372 N N . VAL A 1 184 ? 8.089 2.388 -4.883 1.00 56.91 184 VAL A N 1
ATOM 1373 C CA . VAL A 1 184 ? 7.497 2.011 -3.585 1.00 56.91 184 VAL A CA 1
ATOM 1374 C C . VAL A 1 184 ? 7.333 0.488 -3.457 1.00 56.91 184 VAL A C 1
ATOM 1376 O O . VAL A 1 184 ? 7.324 -0.041 -2.349 1.00 56.91 184 VAL A O 1
ATOM 1379 N N . ASP A 1 185 ? 7.283 -0.245 -4.575 1.00 49.69 185 ASP A N 1
ATOM 1380 C CA . ASP A 1 185 ? 7.257 -1.713 -4.606 1.00 49.69 185 ASP A CA 1
ATOM 1381 C C . ASP A 1 185 ? 8.444 -2.298 -5.403 1.00 49.69 185 ASP A C 1
ATOM 1383 O O . ASP A 1 185 ? 8.307 -2.678 -6.572 1.00 49.69 185 ASP A O 1
ATOM 1387 N N . PRO A 1 186 ? 9.627 -2.445 -4.776 1.00 39.12 186 PRO A N 1
ATOM 1388 C CA . PRO A 1 186 ? 10.793 -3.016 -5.443 1.00 39.12 186 PRO A CA 1
ATOM 1389 C C . PRO A 1 186 ? 10.652 -4.520 -5.745 1.00 39.12 186 PRO A C 1
ATOM 1391 O O . PRO A 1 186 ? 11.442 -5.055 -6.525 1.00 39.12 186 PRO A O 1
ATOM 1394 N N . LYS A 1 187 ? 9.672 -5.231 -5.154 1.00 38.62 187 LYS A N 1
ATOM 1395 C CA . LYS A 1 187 ? 9.497 -6.687 -5.327 1.00 38.62 187 LYS A CA 1
ATOM 1396 C C . LYS A 1 187 ? 8.523 -7.049 -6.453 1.00 38.62 187 LYS A C 1
ATOM 1398 O O . LYS A 1 187 ? 8.736 -8.080 -7.087 1.00 38.62 187 LYS A O 1
ATOM 1403 N N . ARG A 1 188 ? 7.551 -6.194 -6.802 1.00 40.88 188 ARG A N 1
ATOM 1404 C CA . ARG A 1 188 ? 6.817 -6.282 -8.087 1.00 40.88 188 ARG A CA 1
ATOM 1405 C C . ARG A 1 188 ? 7.662 -5.898 -9.302 1.00 40.88 188 ARG A C 1
ATOM 1407 O O . ARG A 1 188 ? 7.271 -6.196 -10.426 1.00 40.88 188 ARG A O 1
ATOM 1414 N N . GLY A 1 189 ? 8.861 -5.351 -9.088 1.00 36.94 189 GLY A N 1
ATOM 1415 C CA . GLY A 1 189 ? 9.900 -5.239 -10.115 1.00 36.94 189 GLY A CA 1
ATOM 1416 C C . GLY A 1 189 ? 10.388 -6.588 -10.675 1.00 36.94 189 GLY A C 1
ATOM 1417 O O . GLY A 1 189 ? 11.093 -6.594 -11.684 1.00 36.94 189 GLY A O 1
ATOM 1418 N N . GLN A 1 190 ? 10.002 -7.725 -10.076 1.00 37.19 190 GLN A N 1
ATOM 1419 C CA . GLN A 1 190 ? 10.067 -9.044 -10.719 1.00 37.19 190 GLN A CA 1
ATOM 1420 C C . GLN A 1 190 ? 8.819 -9.244 -11.591 1.00 37.19 190 GLN A C 1
ATOM 1422 O O . GLN A 1 190 ? 7.973 -10.096 -11.324 1.00 37.19 190 GLN A O 1
ATOM 1427 N N . GLY A 1 191 ? 8.666 -8.383 -12.598 1.00 34.66 191 GLY A N 1
ATOM 1428 C CA . GLY A 1 191 ? 7.549 -8.428 -13.531 1.00 34.66 191 GLY A CA 1
ATOM 1429 C C . GLY A 1 191 ? 7.493 -9.768 -14.257 1.00 34.66 191 GLY A C 1
ATOM 1430 O O . GLY A 1 191 ? 8.523 -10.385 -14.531 1.00 34.66 191 GLY A O 1
ATOM 1431 N N . ILE A 1 192 ? 6.279 -10.219 -14.575 1.00 34.91 192 ILE A N 1
ATOM 1432 C CA . ILE A 1 192 ? 6.058 -11.317 -15.516 1.00 34.91 192 ILE A CA 1
ATOM 1433 C C . ILE A 1 192 ? 6.817 -10.971 -16.796 1.00 34.91 192 ILE A C 1
ATOM 1435 O O . ILE A 1 192 ? 6.417 -10.086 -17.552 1.00 34.91 192 ILE A O 1
ATOM 1439 N N . ILE A 1 193 ? 7.926 -11.669 -17.017 1.00 35.56 193 ILE A N 1
ATOM 1440 C CA . ILE A 1 193 ? 8.667 -11.612 -18.264 1.00 35.56 193 ILE A CA 1
ATOM 1441 C C . ILE A 1 193 ? 7.922 -12.529 -19.225 1.00 35.56 193 ILE A C 1
ATOM 1443 O O . ILE A 1 193 ? 8.048 -13.752 -19.162 1.00 35.56 193 ILE A O 1
ATOM 1447 N N . LEU A 1 194 ? 7.116 -11.947 -20.110 1.00 30.70 194 LEU A N 1
ATOM 1448 C CA . LEU A 1 194 ? 6.601 -12.691 -21.253 1.00 30.70 194 LEU A CA 1
ATOM 1449 C C . LEU A 1 194 ? 7.771 -12.884 -22.220 1.00 30.70 194 LEU A C 1
ATOM 1451 O O . LEU A 1 194 ? 8.174 -11.951 -22.914 1.00 30.70 194 LEU A O 1
ATOM 1455 N N . GLY A 1 195 ? 8.358 -14.081 -22.175 1.00 32.28 195 GLY A N 1
ATOM 1456 C CA . GLY A 1 195 ? 9.461 -14.506 -23.024 1.00 32.28 195 GLY A CA 1
ATOM 1457 C C . GLY A 1 195 ? 8.956 -15.389 -24.155 1.00 32.28 195 GLY A C 1
ATOM 1458 O O . GLY A 1 195 ? 8.352 -16.431 -23.907 1.00 32.28 195 GLY A O 1
ATOM 1459 N N . ALA A 1 196 ? 9.216 -14.989 -25.395 1.00 31.64 196 ALA A N 1
ATOM 1460 C CA . ALA A 1 196 ? 9.080 -15.868 -26.549 1.00 31.64 196 ALA A CA 1
ATOM 1461 C C . ALA A 1 196 ? 10.479 -16.170 -27.094 1.00 31.64 196 ALA A C 1
ATOM 1463 O O . ALA A 1 196 ? 11.198 -15.256 -27.502 1.00 31.64 196 ALA A O 1
ATOM 1464 N N . GLU A 1 197 ? 10.860 -17.448 -27.085 1.00 34.91 197 GLU A N 1
ATOM 1465 C CA . GLU A 1 197 ? 12.081 -17.930 -27.727 1.00 34.91 197 GLU A CA 1
ATOM 1466 C C . GLU A 1 197 ? 11.741 -18.459 -29.119 1.00 34.91 197 GLU A C 1
ATOM 1468 O O . GLU A 1 197 ? 10.907 -19.352 -29.278 1.00 34.91 197 GLU A O 1
ATOM 1473 N N . ALA A 1 198 ? 12.410 -17.926 -30.138 1.00 33.94 198 ALA A N 1
ATOM 1474 C CA . ALA A 1 198 ? 12.342 -18.466 -31.487 1.00 33.94 198 ALA A CA 1
ATOM 1475 C C . ALA A 1 198 ? 13.746 -18.858 -31.950 1.00 33.94 198 ALA A C 1
ATOM 1477 O O . ALA A 1 198 ? 14.684 -18.059 -31.900 1.00 33.94 198 ALA A O 1
ATOM 1478 N N . THR A 1 199 ? 13.886 -20.099 -32.420 1.00 34.31 199 THR A N 1
ATOM 1479 C CA . THR A 1 199 ? 15.099 -20.534 -33.120 1.00 34.31 199 THR A CA 1
ATOM 1480 C C . THR A 1 199 ? 15.010 -20.030 -34.553 1.00 34.31 199 THR A C 1
ATOM 1482 O O . THR A 1 199 ? 14.162 -20.482 -35.323 1.00 34.31 199 THR A O 1
ATOM 1485 N N . LEU A 1 200 ? 15.862 -19.074 -34.907 1.00 43.09 200 LEU A N 1
ATOM 1486 C CA . LEU A 1 200 ? 16.001 -18.598 -36.278 1.00 43.09 200 LEU A CA 1
ATOM 1487 C C . LEU A 1 200 ? 17.072 -19.439 -36.996 1.00 43.09 200 LEU A C 1
ATOM 1489 O O . LEU A 1 200 ? 17.912 -20.082 -36.357 1.00 43.09 200 LEU A O 1
ATOM 1493 N N . LYS A 1 201 ? 17.014 -19.497 -38.335 1.00 33.38 201 LYS A N 1
ATOM 1494 C CA . LYS A 1 201 ? 17.945 -20.310 -39.141 1.00 33.38 201 LYS A CA 1
ATOM 1495 C C . LYS A 1 201 ? 19.411 -19.967 -38.826 1.00 33.38 201 LYS A C 1
ATOM 1497 O O . LYS A 1 201 ? 19.739 -18.830 -38.510 1.00 33.38 201 LYS A O 1
ATOM 1502 N N . ASP A 1 202 ? 20.266 -20.985 -38.916 1.00 36.34 202 ASP A N 1
ATOM 1503 C CA . ASP A 1 202 ? 21.721 -20.947 -38.674 1.00 36.34 202 ASP A CA 1
ATOM 1504 C C . ASP A 1 202 ? 22.180 -20.742 -37.216 1.00 36.34 202 ASP A C 1
ATOM 1506 O O . ASP A 1 202 ? 23.333 -20.368 -36.960 1.00 36.34 202 ASP A O 1
ATOM 1510 N N . GLY A 1 203 ? 21.306 -21.077 -36.258 1.00 39.06 203 GLY A N 1
ATOM 1511 C CA . GLY A 1 203 ? 21.641 -21.202 -34.832 1.00 39.06 203 GLY A CA 1
ATOM 1512 C C . GLY A 1 203 ? 21.439 -19.929 -34.010 1.00 39.06 203 GLY A C 1
ATOM 1513 O O . GLY A 1 203 ? 21.847 -19.885 -32.852 1.00 39.06 203 GLY A O 1
ATOM 1514 N N . VAL A 1 204 ? 20.806 -18.904 -34.583 1.00 36.44 204 VAL A N 1
ATOM 1515 C CA . VAL A 1 204 ? 20.534 -17.634 -33.900 1.00 36.44 204 VAL A CA 1
ATOM 1516 C C . VAL A 1 204 ? 19.297 -17.781 -33.008 1.00 36.44 204 VAL A C 1
ATOM 1518 O O . VAL A 1 204 ? 18.213 -18.125 -33.484 1.00 36.44 204 VAL A O 1
ATOM 1521 N N . LYS A 1 205 ? 19.451 -17.508 -31.707 1.00 36.81 205 LYS A N 1
ATOM 1522 C CA . LYS A 1 205 ? 18.350 -17.465 -30.735 1.00 36.81 205 LYS A CA 1
ATOM 1523 C C . LYS A 1 205 ? 18.008 -16.010 -30.423 1.00 36.81 205 LYS A C 1
ATOM 1525 O O . LYS A 1 205 ? 18.833 -15.289 -29.874 1.00 36.81 205 LYS A O 1
ATOM 1530 N N . GLY A 1 206 ? 16.803 -15.582 -30.789 1.00 35.94 206 GLY A N 1
ATOM 1531 C CA . GLY A 1 206 ? 16.256 -14.290 -30.376 1.00 35.94 206 GLY A CA 1
ATOM 1532 C C . GLY A 1 206 ? 15.352 -14.470 -29.161 1.00 35.94 206 GLY A C 1
ATOM 1533 O O . GLY A 1 206 ? 14.507 -15.366 -29.165 1.00 35.94 206 GLY A O 1
ATOM 1534 N N . ALA A 1 207 ? 15.521 -13.623 -28.147 1.00 36.69 207 ALA A N 1
ATOM 1535 C CA . ALA A 1 207 ? 14.622 -13.540 -27.003 1.00 36.69 207 ALA A CA 1
ATOM 1536 C C . ALA A 1 207 ? 13.962 -12.159 -27.001 1.00 36.69 207 ALA A C 1
ATOM 1538 O O . ALA A 1 207 ? 14.643 -11.135 -27.017 1.00 36.69 207 ALA A O 1
ATOM 1539 N N . LEU A 1 208 ? 12.631 -12.134 -27.009 1.00 36.41 208 LEU A N 1
ATOM 1540 C CA . LEU A 1 208 ? 11.867 -10.918 -26.765 1.00 36.41 208 LEU A CA 1
ATOM 1541 C C . LEU A 1 208 ? 11.363 -10.967 -25.330 1.00 36.41 208 LEU A C 1
ATOM 1543 O O . LEU A 1 208 ? 10.657 -11.906 -24.965 1.00 36.41 208 LEU A O 1
ATOM 1547 N N . THR A 1 209 ? 11.713 -9.956 -24.545 1.00 36.47 209 THR A N 1
ATOM 1548 C CA . THR A 1 209 ? 11.292 -9.826 -23.155 1.00 36.47 209 T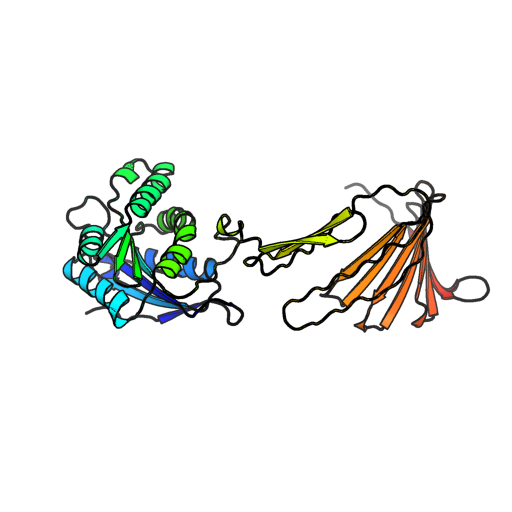HR A CA 1
ATOM 1549 C C . THR A 1 209 ? 10.531 -8.521 -22.971 1.00 36.47 209 THR A C 1
ATOM 1551 O O . THR A 1 209 ? 11.052 -7.420 -23.155 1.00 36.47 209 THR A O 1
ATOM 1554 N N . TYR A 1 210 ? 9.254 -8.652 -22.627 1.00 35.78 210 TYR A N 1
ATOM 1555 C CA . TYR A 1 210 ? 8.399 -7.521 -22.295 1.00 35.78 210 TYR A CA 1
ATOM 1556 C C . TYR A 1 210 ? 8.196 -7.475 -20.783 1.00 35.78 210 TYR A C 1
ATOM 1558 O O . TYR A 1 210 ? 7.637 -8.409 -20.204 1.00 35.78 210 TYR A O 1
ATOM 1566 N N . ASP A 1 211 ? 8.670 -6.397 -20.158 1.00 41.78 211 ASP A N 1
ATOM 1567 C CA . ASP A 1 211 ? 8.396 -6.110 -18.754 1.00 41.78 211 ASP A CA 1
ATOM 1568 C C . ASP A 1 211 ? 7.063 -5.359 -18.675 1.00 41.78 211 ASP A C 1
ATOM 1570 O O . ASP A 1 211 ? 6.972 -4.152 -18.924 1.00 41.78 211 ASP A O 1
ATOM 1574 N N . VAL A 1 212 ? 6.012 -6.116 -18.354 1.00 37.59 212 VAL A N 1
ATOM 1575 C CA . VAL A 1 212 ? 4.627 -5.632 -18.289 1.00 37.59 212 VAL A CA 1
ATOM 1576 C C . VAL A 1 212 ? 4.466 -4.473 -17.296 1.00 37.59 212 VAL A C 1
ATOM 1578 O O . VAL A 1 212 ? 3.561 -3.658 -17.459 1.00 37.59 212 VAL A O 1
ATOM 1581 N N . HIS A 1 213 ? 5.334 -4.358 -16.286 1.00 38.88 213 HIS A N 1
ATOM 1582 C CA . HIS A 1 213 ? 5.173 -3.410 -15.180 1.00 38.88 213 HIS A CA 1
ATOM 1583 C C . HIS A 1 213 ? 6.008 -2.141 -15.322 1.00 38.88 213 HIS A C 1
ATOM 1585 O O . HIS A 1 213 ? 5.594 -1.076 -14.867 1.00 38.88 213 HIS A O 1
ATOM 1591 N N . LYS A 1 214 ? 7.152 -2.203 -16.004 1.00 40.25 214 LYS A N 1
ATOM 1592 C CA . LYS A 1 214 ? 7.959 -0.999 -16.256 1.00 40.25 214 LYS A CA 1
ATOM 1593 C C . LYS A 1 214 ? 7.462 -0.163 -17.431 1.00 40.25 214 LYS A C 1
ATOM 1595 O O . LYS A 1 214 ? 7.974 0.929 -17.642 1.00 40.25 214 LYS A O 1
ATOM 1600 N N . ARG A 1 215 ? 6.494 -0.668 -18.214 1.00 42.12 215 ARG A N 1
ATOM 1601 C CA . ARG A 1 215 ? 6.109 -0.107 -19.527 1.00 42.12 215 ARG A CA 1
ATOM 1602 C C . ARG A 1 215 ? 7.332 0.154 -20.424 1.00 42.12 215 ARG A C 1
ATOM 1604 O O . ARG A 1 215 ? 7.306 1.025 -21.286 1.00 42.12 215 ARG A O 1
ATOM 1611 N N . THR A 1 216 ? 8.400 -0.610 -20.211 1.00 38.22 216 THR A N 1
ATOM 1612 C CA . THR A 1 216 ? 9.615 -0.591 -21.016 1.00 38.22 216 THR A CA 1
ATOM 1613 C C . THR A 1 216 ? 9.748 -1.964 -21.646 1.00 38.22 216 THR A C 1
ATOM 1615 O O . THR A 1 216 ? 10.041 -2.945 -20.961 1.00 38.22 216 THR A O 1
ATOM 1618 N N . GLY A 1 217 ? 9.546 -2.059 -22.954 1.00 36.78 217 GLY A N 1
ATOM 1619 C CA . GLY A 1 217 ? 10.045 -3.203 -23.697 1.00 36.78 217 GLY A CA 1
ATOM 1620 C C . GLY A 1 217 ? 11.564 -3.094 -23.799 1.00 36.78 217 GLY A C 1
ATOM 1621 O O . GLY A 1 217 ? 12.099 -2.112 -24.311 1.00 36.78 217 GLY A O 1
ATOM 1622 N N . ALA A 1 218 ? 12.271 -4.104 -23.306 1.00 36.47 218 ALA A N 1
ATOM 1623 C CA . ALA A 1 218 ? 13.692 -4.261 -23.563 1.00 36.47 218 ALA A CA 1
ATOM 1624 C C . ALA A 1 218 ? 13.842 -5.377 -24.595 1.00 36.47 218 ALA A C 1
ATOM 1626 O O . ALA A 1 218 ? 13.851 -6.558 -24.264 1.00 36.47 218 ALA A O 1
ATOM 1627 N N . ALA A 1 219 ? 13.941 -5.011 -25.869 1.00 32.72 219 ALA A N 1
ATOM 1628 C CA . ALA A 1 219 ? 14.363 -5.956 -26.889 1.00 32.72 219 ALA A CA 1
ATOM 1629 C C . ALA A 1 219 ? 15.885 -6.128 -26.772 1.00 32.72 219 ALA A C 1
ATOM 1631 O O . ALA A 1 219 ? 16.644 -5.316 -27.299 1.00 32.72 219 ALA A O 1
ATOM 1632 N N . SER A 1 220 ? 16.347 -7.152 -26.052 1.00 32.72 220 SER A N 1
ATOM 1633 C CA . SER A 1 220 ? 17.764 -7.522 -26.053 1.00 32.72 220 SER A CA 1
ATOM 1634 C C . SER A 1 220 ? 17.987 -8.659 -27.036 1.00 32.72 220 SER A C 1
ATOM 1636 O O . SER A 1 220 ? 17.492 -9.766 -26.844 1.00 32.72 220 SER A O 1
ATOM 1638 N N . MET A 1 221 ? 18.770 -8.397 -28.072 1.00 32.06 221 MET A N 1
ATOM 1639 C CA . MET A 1 221 ? 19.246 -9.431 -28.975 1.00 32.06 221 MET A CA 1
ATOM 1640 C C . MET A 1 221 ? 20.742 -9.626 -28.744 1.00 32.06 221 MET A C 1
ATOM 1642 O O . MET A 1 221 ? 21.538 -8.729 -29.018 1.00 32.06 221 MET A O 1
ATOM 1646 N N . THR A 1 222 ? 21.119 -10.804 -28.256 1.00 31.84 222 THR A N 1
ATOM 1647 C CA . THR A 1 222 ? 22.525 -11.188 -28.112 1.00 31.84 222 THR A CA 1
ATOM 1648 C C . THR A 1 222 ? 22.958 -11.939 -29.368 1.00 31.84 222 THR A C 1
ATOM 1650 O O . THR A 1 222 ? 22.504 -13.052 -29.627 1.00 31.84 222 THR A O 1
ATOM 1653 N N . LEU A 1 223 ? 23.815 -11.306 -30.168 1.00 34.47 223 LEU A N 1
ATOM 1654 C CA . LEU A 1 223 ? 24.526 -11.931 -31.282 1.00 34.47 223 LEU A CA 1
ATOM 1655 C C . LEU A 1 223 ? 25.792 -12.575 -30.734 1.00 34.47 223 LEU A C 1
ATOM 1657 O O . LEU A 1 223 ? 26.707 -11.861 -30.332 1.00 34.47 223 LEU A O 1
ATOM 1661 N N . ASP A 1 224 ? 25.857 -13.900 -30.755 1.00 30.77 224 ASP A N 1
ATOM 1662 C CA . ASP A 1 224 ? 27.098 -14.617 -30.485 1.00 30.77 224 ASP A CA 1
ATOM 1663 C C . ASP A 1 224 ? 27.465 -15.441 -31.723 1.00 30.77 224 ASP A C 1
ATOM 1665 O O . ASP A 1 224 ? 26.865 -16.484 -31.998 1.00 30.77 224 ASP A O 1
ATOM 1669 N N . LYS A 1 225 ? 28.394 -14.926 -32.540 1.00 33.53 225 LYS A N 1
ATOM 1670 C CA . LYS A 1 225 ? 29.080 -15.725 -33.563 1.00 33.53 225 LYS A CA 1
ATOM 1671 C C . LYS A 1 225 ? 30.406 -15.097 -33.989 1.00 33.53 225 LYS A C 1
ATOM 1673 O O . LYS A 1 225 ? 30.471 -13.924 -34.352 1.00 33.53 225 LYS A O 1
ATOM 1678 N N . SER A 1 226 ? 31.452 -15.919 -33.978 1.00 34.16 226 SER A N 1
ATOM 1679 C CA . SER A 1 226 ? 32.754 -15.647 -34.585 1.00 34.16 226 SER A CA 1
ATOM 1680 C C . SER A 1 226 ? 32.662 -15.702 -36.112 1.00 34.16 226 SER A C 1
ATOM 1682 O O . SER A 1 226 ? 31.976 -16.562 -36.669 1.00 34.16 226 SER A O 1
ATOM 1684 N N . PHE A 1 227 ? 33.366 -14.795 -36.787 1.00 35.03 227 PHE A N 1
ATOM 1685 C CA . PHE A 1 227 ? 33.421 -14.734 -38.244 1.00 35.03 227 PHE A CA 1
ATOM 1686 C C . PHE A 1 227 ? 34.393 -15.776 -38.790 1.00 35.03 227 PHE A C 1
ATOM 1688 O O . PHE A 1 227 ? 35.579 -15.697 -38.492 1.00 35.03 227 PHE A O 1
ATOM 1695 N N . ASP A 1 228 ? 33.907 -16.660 -39.659 1.00 34.28 228 ASP A N 1
ATOM 1696 C CA . ASP A 1 228 ? 34.748 -17.296 -40.669 1.00 34.28 228 ASP A CA 1
ATOM 1697 C C . ASP A 1 228 ? 34.155 -17.018 -42.048 1.00 34.28 228 ASP A C 1
ATOM 1699 O O . ASP A 1 228 ? 33.006 -17.346 -42.335 1.00 34.28 228 ASP A O 1
ATOM 1703 N N . ASN A 1 229 ? 34.966 -16.347 -42.867 1.00 41.88 229 ASN A N 1
ATOM 1704 C CA . ASN A 1 229 ? 34.836 -16.175 -44.310 1.00 41.88 229 ASN A CA 1
ATOM 1705 C C . ASN A 1 229 ? 33.421 -15.912 -44.845 1.00 41.88 229 ASN A C 1
ATOM 1707 O O . ASN A 1 229 ? 32.802 -16.766 -45.467 1.00 41.88 229 ASN A O 1
ATOM 1711 N N . GLY A 1 230 ? 33.001 -14.655 -44.679 1.00 42.91 230 GLY A N 1
ATOM 1712 C CA . GLY A 1 230 ? 32.137 -13.914 -45.599 1.00 42.91 230 GLY A CA 1
ATOM 1713 C C . GLY A 1 230 ? 30.789 -14.543 -45.947 1.00 42.91 230 GLY A C 1
ATOM 1714 O O . GLY A 1 230 ? 30.722 -15.369 -46.847 1.00 42.91 230 GLY A O 1
ATOM 1715 N N . SER A 1 231 ? 29.704 -14.036 -45.347 1.00 34.16 231 SER A N 1
ATOM 1716 C CA . SER A 1 231 ? 28.446 -13.664 -46.030 1.00 34.16 231 SER A CA 1
ATOM 1717 C C . SER A 1 231 ? 27.379 -13.185 -45.031 1.00 34.16 231 SER A C 1
ATOM 1719 O O . SER A 1 231 ? 27.058 -13.884 -44.082 1.00 34.16 231 SER A O 1
ATOM 1721 N N . ASN A 1 232 ? 26.854 -11.985 -45.306 1.00 36.12 232 ASN A N 1
ATOM 1722 C CA . ASN A 1 232 ? 25.588 -11.332 -44.923 1.00 36.12 232 ASN A CA 1
ATOM 1723 C C . ASN A 1 232 ? 24.900 -11.666 -43.580 1.00 36.12 232 ASN A C 1
ATOM 1725 O O . ASN A 1 232 ? 24.336 -12.739 -43.391 1.00 36.12 232 ASN A O 1
ATOM 1729 N N . LEU A 1 233 ? 24.775 -10.638 -42.731 1.00 35.00 233 LEU A N 1
ATOM 1730 C CA . LEU A 1 233 ? 23.850 -10.589 -41.596 1.00 35.00 233 LEU A CA 1
ATOM 1731 C C . LEU A 1 233 ? 22.527 -9.944 -42.056 1.00 35.00 233 LEU A C 1
ATOM 1733 O O . LEU A 1 233 ? 22.536 -8.806 -42.521 1.00 35.00 233 LEU A O 1
ATOM 1737 N N . GLN A 1 234 ? 21.395 -10.643 -41.935 1.00 33.97 234 GLN A N 1
ATOM 1738 C CA . GLN A 1 234 ? 20.064 -10.030 -42.052 1.00 33.97 234 GLN A CA 1
ATOM 1739 C C . GLN A 1 234 ? 19.459 -9.885 -40.666 1.00 33.97 234 GLN A C 1
ATOM 1741 O O . GLN A 1 234 ? 19.422 -10.849 -39.901 1.00 33.97 234 GLN A O 1
ATOM 1746 N N . LEU A 1 235 ? 18.966 -8.689 -40.354 1.00 33.09 235 LEU A N 1
ATOM 1747 C CA . LEU A 1 235 ? 18.420 -8.401 -39.042 1.00 33.09 235 LEU A CA 1
ATOM 1748 C C . LEU A 1 235 ? 17.133 -7.593 -39.158 1.00 33.09 235 LEU A C 1
ATOM 1750 O O . LEU A 1 235 ? 17.119 -6.507 -39.724 1.00 33.09 235 LEU A O 1
ATOM 1754 N N . LYS A 1 236 ? 16.046 -8.163 -38.634 1.00 32.97 236 LYS A N 1
ATOM 1755 C CA . LYS A 1 236 ? 14.712 -7.564 -38.612 1.00 32.97 236 LYS A CA 1
ATOM 1756 C C . LYS A 1 236 ? 14.269 -7.451 -37.160 1.00 32.97 236 LYS A C 1
ATOM 1758 O O . LYS A 1 236 ? 14.007 -8.469 -36.525 1.00 32.97 236 LYS A O 1
ATOM 1763 N N . ALA A 1 237 ? 14.182 -6.230 -36.646 1.00 33.25 237 ALA A N 1
ATOM 1764 C CA . ALA A 1 237 ? 13.646 -5.951 -35.319 1.00 33.25 237 ALA A CA 1
ATOM 1765 C C . ALA A 1 237 ? 12.391 -5.083 -35.462 1.00 33.25 237 ALA A C 1
ATOM 1767 O O . ALA A 1 237 ? 12.408 -4.069 -36.153 1.00 33.25 237 ALA A O 1
ATOM 1768 N N . ILE A 1 238 ? 11.295 -5.512 -34.837 1.00 32.53 238 ILE A N 1
ATOM 1769 C CA . ILE A 1 238 ? 10.019 -4.790 -34.811 1.00 32.53 238 ILE A CA 1
ATOM 1770 C C . ILE A 1 238 ? 9.763 -4.408 -33.357 1.00 32.53 238 ILE A C 1
ATOM 1772 O O . ILE A 1 238 ? 9.788 -5.279 -32.488 1.00 32.53 238 ILE A O 1
ATOM 1776 N N . TYR A 1 239 ? 9.507 -3.128 -33.094 1.00 31.58 239 TYR A N 1
ATOM 1777 C CA . TYR A 1 239 ? 9.202 -2.629 -31.756 1.00 31.58 239 TYR A CA 1
ATOM 1778 C C . TYR A 1 239 ? 7.946 -1.754 -31.770 1.00 31.58 239 TYR A C 1
ATOM 1780 O O . TYR A 1 239 ? 7.677 -1.065 -32.755 1.00 31.58 239 TYR A O 1
ATOM 1788 N N . LYS A 1 240 ? 7.163 -1.792 -30.684 1.00 30.06 240 LYS A N 1
ATOM 1789 C CA . LYS A 1 240 ? 5.931 -1.005 -30.554 1.00 30.06 240 LYS A CA 1
ATOM 1790 C C . LYS A 1 240 ? 5.631 -0.656 -29.096 1.00 30.06 240 LYS A C 1
ATOM 1792 O O . LYS A 1 240 ? 5.495 -1.575 -28.293 1.00 30.06 240 LYS A O 1
ATOM 1797 N N . GLN A 1 241 ? 5.419 0.631 -28.792 1.00 31.84 241 GLN A N 1
ATOM 1798 C CA . GLN A 1 241 ? 4.604 1.074 -27.649 1.00 31.84 241 GLN A CA 1
ATOM 1799 C C . GLN A 1 241 ? 4.174 2.553 -27.773 1.00 31.84 241 GLN A C 1
ATOM 1801 O O . GLN A 1 241 ? 4.961 3.382 -28.204 1.00 31.84 241 GLN A O 1
ATOM 1806 N N . ALA A 1 242 ? 2.935 2.854 -27.357 1.00 32.28 242 ALA A N 1
ATOM 1807 C CA . ALA A 1 242 ? 2.366 4.197 -27.142 1.00 32.28 242 ALA A CA 1
ATOM 1808 C C . ALA A 1 242 ? 2.342 5.175 -28.343 1.00 32.28 242 ALA A C 1
ATOM 1810 O O . ALA A 1 242 ? 2.775 6.313 -28.230 1.00 32.28 242 ALA A O 1
ATOM 1811 N N . GLY A 1 243 ? 1.742 4.765 -29.466 1.00 32.50 243 GLY A N 1
ATOM 1812 C CA . GLY A 1 243 ? 1.282 5.695 -30.516 1.00 32.50 243 GLY A CA 1
ATOM 1813 C C . GLY A 1 243 ? 2.144 5.779 -31.775 1.00 32.50 243 GLY A C 1
ATOM 1814 O O . GLY A 1 243 ? 1.590 6.049 -32.835 1.00 32.50 243 GLY A O 1
ATOM 1815 N N . ASP A 1 244 ? 3.424 5.419 -31.713 1.00 29.06 244 ASP A N 1
ATOM 1816 C CA . ASP A 1 244 ? 4.301 5.410 -32.889 1.00 29.06 244 ASP A CA 1
ATOM 1817 C C . ASP A 1 244 ? 4.542 3.995 -33.439 1.00 29.06 244 ASP A C 1
ATOM 1819 O O . ASP A 1 244 ? 4.699 3.015 -32.701 1.00 29.06 244 ASP A O 1
ATOM 1823 N N . MET A 1 245 ? 4.568 3.885 -34.773 1.00 30.45 245 MET A N 1
ATOM 1824 C CA . MET A 1 245 ? 4.974 2.688 -35.512 1.00 30.45 245 MET A CA 1
ATOM 1825 C C . MET A 1 245 ? 6.323 2.963 -36.178 1.00 30.45 245 MET A C 1
ATOM 1827 O O . MET A 1 245 ? 6.394 3.752 -37.115 1.00 30.45 245 MET A O 1
ATOM 1831 N N . PHE A 1 246 ? 7.380 2.284 -35.726 1.00 29.67 246 PHE A N 1
ATOM 1832 C CA . PHE A 1 246 ? 8.687 2.313 -36.384 1.00 29.67 246 PHE A CA 1
ATOM 1833 C C . PHE A 1 246 ? 8.948 0.991 -37.112 1.00 29.67 246 PHE A C 1
ATOM 1835 O O . PHE A 1 246 ? 8.944 -0.081 -36.504 1.00 29.67 246 PHE A O 1
ATOM 1842 N N . ILE A 1 247 ? 9.194 1.080 -38.421 1.00 31.33 247 ILE A N 1
ATOM 1843 C CA . ILE A 1 247 ? 9.770 0.006 -39.235 1.00 31.33 247 ILE A CA 1
ATOM 1844 C C . ILE A 1 247 ? 11.144 0.504 -39.680 1.00 31.33 247 ILE A C 1
ATOM 1846 O O . ILE A 1 247 ? 11.226 1.475 -40.428 1.00 31.33 247 ILE A O 1
ATOM 1850 N N . LEU A 1 248 ? 12.215 -0.139 -39.208 1.00 30.00 248 LEU A N 1
ATOM 1851 C CA . LEU A 1 248 ? 13.569 0.111 -39.698 1.00 30.00 248 LEU A CA 1
ATOM 1852 C C . LEU A 1 248 ? 13.951 -1.021 -40.662 1.00 30.00 248 LEU A C 1
ATOM 1854 O O . LEU A 1 248 ? 14.173 -2.154 -40.234 1.00 30.00 248 LEU A O 1
ATOM 1858 N N . GLU A 1 249 ? 14.011 -0.715 -41.956 1.00 27.58 249 GLU A N 1
ATOM 1859 C CA . GLU A 1 249 ? 14.624 -1.574 -42.973 1.00 27.58 249 GLU A CA 1
ATOM 1860 C C . GLU A 1 249 ? 15.886 -0.893 -43.492 1.00 27.58 249 GLU A C 1
ATOM 1862 O O . GLU A 1 249 ? 15.800 0.093 -44.217 1.00 27.58 249 GLU A O 1
ATOM 1867 N N . GLU A 1 250 ? 17.062 -1.432 -43.163 1.00 30.09 250 GLU A N 1
ATOM 1868 C CA . GLU A 1 250 ? 18.300 -1.029 -43.827 1.00 30.09 250 GLU A CA 1
ATOM 1869 C C . GLU A 1 250 ? 19.225 -2.216 -44.102 1.00 30.09 250 GLU A C 1
ATOM 1871 O O . GLU A 1 250 ? 19.371 -3.140 -43.301 1.00 30.09 250 GLU A O 1
ATOM 1876 N N . THR A 1 251 ? 19.862 -2.173 -45.273 1.00 29.39 251 THR A N 1
ATOM 1877 C CA . THR A 1 251 ? 20.810 -3.175 -45.769 1.00 29.39 251 THR A CA 1
ATOM 1878 C C . THR A 1 251 ? 22.202 -2.555 -45.813 1.00 29.39 251 THR A C 1
ATOM 1880 O O . THR A 1 251 ? 22.417 -1.612 -46.570 1.00 29.39 251 THR A O 1
ATOM 1883 N N . TRP A 1 252 ? 23.167 -3.106 -45.069 1.00 36.16 252 TRP A N 1
ATOM 1884 C CA . TRP A 1 252 ? 24.546 -2.602 -45.062 1.00 36.16 252 TRP A CA 1
ATOM 1885 C C . TRP A 1 252 ? 25.562 -3.690 -45.426 1.00 36.16 252 TRP A C 1
ATOM 1887 O O . TRP A 1 252 ? 25.487 -4.822 -44.952 1.00 36.16 252 TRP A O 1
ATOM 1897 N N . LYS A 1 253 ? 26.541 -3.321 -46.264 1.00 31.00 253 LYS A N 1
ATOM 1898 C CA . LYS A 1 253 ? 27.739 -4.114 -46.583 1.00 31.00 253 LYS A CA 1
ATOM 1899 C C . LYS A 1 253 ? 28.934 -3.503 -45.854 1.00 31.00 253 LYS A C 1
ATOM 1901 O O . LYS A 1 253 ? 29.290 -2.370 -46.164 1.00 31.00 253 LYS A O 1
ATOM 1906 N N . LEU A 1 254 ? 29.565 -4.232 -44.934 1.00 37.44 254 LEU A N 1
ATOM 1907 C CA . LEU A 1 254 ? 30.796 -3.793 -44.265 1.00 37.44 254 LEU A CA 1
ATOM 1908 C C . LEU A 1 254 ? 31.819 -4.935 -44.186 1.00 37.44 254 LEU A C 1
ATOM 1910 O O . LEU A 1 254 ? 31.452 -6.102 -44.051 1.00 37.44 254 LEU A O 1
ATOM 1914 N N . ASP A 1 255 ? 33.094 -4.568 -44.327 1.00 40.81 255 ASP A N 1
ATOM 1915 C CA . ASP A 1 255 ? 34.270 -5.440 -44.267 1.00 40.81 255 ASP A CA 1
ATOM 1916 C C . ASP A 1 255 ? 34.809 -5.595 -42.825 1.00 40.81 255 ASP A C 1
ATOM 1918 O O . ASP A 1 255 ? 34.310 -4.990 -41.875 1.00 40.81 255 ASP A O 1
ATOM 1922 N N . ALA A 1 256 ? 35.822 -6.448 -42.649 1.00 39.69 256 ALA A N 1
ATOM 1923 C CA . ALA A 1 256 ? 36.239 -7.006 -41.357 1.00 39.69 256 ALA A CA 1
ATOM 1924 C C . ALA A 1 256 ? 36.811 -6.013 -40.315 1.00 39.69 256 ALA A C 1
ATOM 1926 O O . ALA A 1 256 ? 37.085 -6.427 -39.192 1.00 39.69 256 ALA A O 1
ATOM 1927 N N . ASN A 1 257 ? 36.997 -4.727 -40.641 1.00 41.09 257 ASN A N 1
ATOM 1928 C CA . ASN A 1 257 ? 37.767 -3.789 -39.806 1.00 41.09 257 ASN A CA 1
ATOM 1929 C C . ASN A 1 257 ? 36.966 -2.602 -39.243 1.00 41.09 257 ASN A C 1
ATOM 1931 O O . ASN A 1 257 ? 37.556 -1.708 -38.636 1.00 41.09 257 ASN A O 1
ATOM 1935 N N . ASN A 1 258 ? 35.644 -2.568 -39.423 1.00 41.25 258 ASN A N 1
ATOM 1936 C CA . ASN A 1 258 ? 34.846 -1.363 -39.196 1.00 41.25 258 ASN A CA 1
ATOM 1937 C C . ASN A 1 258 ? 33.662 -1.602 -38.239 1.00 41.25 258 ASN A C 1
ATOM 1939 O O . ASN A 1 258 ? 32.917 -2.567 -38.393 1.00 41.25 258 ASN A O 1
ATOM 1943 N N . LYS A 1 259 ? 33.473 -0.708 -37.250 1.00 41.53 259 LYS A N 1
ATOM 1944 C CA . LYS A 1 259 ? 32.333 -0.717 -36.308 1.00 41.53 259 LYS A CA 1
ATOM 1945 C C . LYS A 1 259 ? 31.494 0.557 -36.454 1.00 41.53 259 LYS A C 1
ATOM 1947 O O . LYS A 1 259 ? 32.032 1.663 -36.383 1.00 41.53 259 LYS A O 1
ATOM 1952 N N . LEU A 1 260 ? 30.179 0.388 -36.595 1.00 38.34 260 LEU A N 1
ATOM 1953 C CA . LEU A 1 260 ? 29.186 1.465 -36.633 1.00 38.34 260 LEU A CA 1
ATOM 1954 C C . LEU A 1 260 ? 28.290 1.380 -35.389 1.00 38.34 260 LEU A C 1
ATOM 1956 O O . LEU A 1 260 ? 27.774 0.308 -35.080 1.00 38.34 260 LEU A O 1
ATOM 1960 N N . GLY A 1 261 ? 28.116 2.497 -34.682 1.00 41.47 261 GLY A N 1
ATOM 1961 C CA . GLY A 1 261 ? 27.202 2.618 -33.544 1.00 41.47 261 GLY A CA 1
ATOM 1962 C C . GLY A 1 261 ? 26.371 3.896 -33.647 1.00 41.47 261 GLY A C 1
ATOM 1963 O O . GLY A 1 261 ? 26.834 4.898 -34.190 1.00 41.47 261 GLY A O 1
ATOM 1964 N N . GLY A 1 262 ? 25.138 3.875 -33.144 1.00 41.06 262 GLY A N 1
ATOM 1965 C CA . GLY A 1 262 ? 24.234 5.024 -33.198 1.00 41.06 262 GLY A CA 1
ATOM 1966 C C . GLY A 1 262 ? 23.370 5.148 -31.949 1.00 41.06 262 GLY A C 1
ATOM 1967 O O . GLY A 1 262 ? 23.087 4.153 -31.283 1.00 41.06 262 GLY A O 1
ATOM 1968 N N . ALA A 1 263 ? 22.968 6.377 -31.636 1.00 39.22 263 ALA A N 1
ATOM 1969 C CA . ALA A 1 263 ? 22.034 6.711 -30.567 1.00 39.22 263 ALA A CA 1
ATOM 1970 C C . ALA A 1 263 ? 21.099 7.841 -31.029 1.00 39.22 263 ALA A C 1
ATOM 1972 O O . ALA A 1 263 ? 21.537 8.785 -31.687 1.00 39.22 263 ALA A O 1
ATOM 1973 N N . TYR A 1 264 ? 19.816 7.751 -30.675 1.00 39.41 264 TYR A N 1
ATOM 1974 C CA . TYR A 1 264 ? 18.804 8.765 -30.978 1.00 39.41 264 TYR A CA 1
ATOM 1975 C C . TYR A 1 264 ? 18.236 9.340 -29.682 1.00 39.41 264 TYR A C 1
ATOM 1977 O O . TYR A 1 264 ? 17.854 8.585 -28.787 1.00 39.41 264 TYR A O 1
ATOM 1985 N N . ASN A 1 265 ? 18.188 10.668 -29.574 1.00 42.19 265 ASN A N 1
ATOM 1986 C CA . ASN A 1 265 ? 17.610 11.358 -28.426 1.00 42.19 265 ASN A CA 1
ATOM 1987 C C . A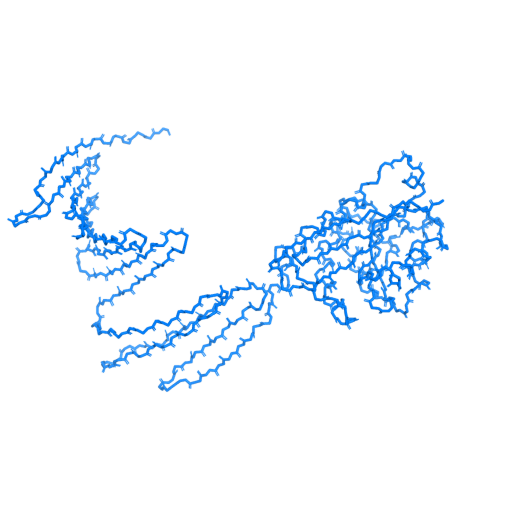SN A 1 265 ? 16.215 11.896 -28.778 1.00 42.19 265 ASN A C 1
ATOM 1989 O O . ASN A 1 265 ? 16.095 12.881 -29.505 1.00 42.19 265 ASN A O 1
ATOM 1993 N N . PHE A 1 266 ? 15.170 11.267 -28.226 1.00 39.81 266 PHE A N 1
ATOM 1994 C CA . PHE A 1 266 ? 13.766 11.619 -28.476 1.00 39.81 266 PHE A CA 1
ATOM 1995 C C . PHE A 1 266 ? 13.363 13.002 -27.944 1.00 39.81 266 PHE A C 1
ATOM 1997 O O . PHE A 1 266 ? 12.460 13.613 -28.501 1.00 39.81 266 PHE A O 1
ATOM 2004 N N . ASN A 1 267 ? 14.045 13.538 -26.926 1.00 41.09 267 ASN A N 1
ATOM 2005 C CA . ASN A 1 267 ? 13.717 14.862 -26.380 1.00 41.09 267 ASN A CA 1
ATOM 2006 C C . ASN A 1 267 ? 14.218 16.007 -27.269 1.00 41.09 267 ASN A C 1
ATOM 2008 O O . ASN A 1 267 ? 13.697 17.116 -27.205 1.00 41.09 267 ASN A O 1
ATOM 2012 N N . THR A 1 268 ? 15.265 15.758 -28.057 1.00 45.81 268 THR A N 1
ATOM 2013 C CA . THR A 1 268 ? 15.934 16.781 -28.876 1.00 45.81 268 THR A CA 1
ATOM 2014 C C . THR A 1 268 ? 15.861 16.493 -30.374 1.00 45.81 268 THR A C 1
ATOM 2016 O O . THR A 1 268 ? 16.433 17.253 -31.157 1.00 45.81 268 THR A O 1
ATOM 2019 N N . GLU A 1 269 ? 15.214 15.385 -30.760 1.00 47.62 269 GLU A N 1
ATOM 2020 C CA . GLU A 1 269 ? 15.125 14.860 -32.131 1.00 47.62 269 GLU A CA 1
ATOM 2021 C C . GLU A 1 269 ? 16.485 14.839 -32.861 1.00 47.62 269 GLU A C 1
ATOM 2023 O O . GLU A 1 269 ? 16.615 15.152 -34.050 1.00 47.62 269 GLU A O 1
ATOM 2028 N N . GLU A 1 270 ? 17.541 14.498 -32.115 1.00 45.19 270 GLU A N 1
ATOM 2029 C CA . GLU A 1 270 ? 18.916 14.431 -32.612 1.00 45.19 270 GLU A CA 1
ATOM 2030 C C . GLU A 1 270 ? 19.334 12.964 -32.749 1.00 45.19 270 GLU A C 1
ATOM 2032 O O . GLU A 1 270 ? 19.383 12.220 -31.766 1.00 45.19 270 GLU A O 1
ATOM 2037 N N . ALA A 1 271 ? 19.668 12.557 -33.972 1.00 48.97 271 ALA A N 1
ATOM 2038 C CA . ALA A 1 271 ? 20.375 11.318 -34.255 1.00 48.97 271 ALA A CA 1
ATOM 2039 C C . ALA A 1 271 ? 21.884 11.571 -34.237 1.00 48.97 271 ALA A C 1
ATOM 2041 O O . ALA A 1 271 ? 22.395 12.414 -34.974 1.00 48.97 271 ALA A O 1
ATOM 2042 N N . ALA A 1 272 ? 22.617 10.803 -33.438 1.00 45.00 272 ALA A N 1
ATOM 2043 C CA . ALA A 1 272 ? 24.071 10.775 -33.464 1.00 45.00 272 ALA A CA 1
ATOM 2044 C C . ALA A 1 272 ? 24.541 9.393 -33.923 1.00 45.00 272 ALA A C 1
ATOM 2046 O O . ALA A 1 272 ? 24.208 8.376 -33.315 1.00 45.00 272 ALA A O 1
ATOM 2047 N N . PHE A 1 273 ? 25.339 9.357 -34.983 1.00 49.34 273 PHE A N 1
ATOM 2048 C CA . PHE A 1 273 ? 25.995 8.156 -35.479 1.00 49.34 273 PHE A CA 1
ATOM 2049 C C . PHE A 1 273 ? 27.510 8.322 -35.354 1.00 49.34 273 PHE A C 1
ATOM 2051 O O . PHE A 1 273 ? 28.092 9.341 -35.724 1.00 49.34 273 PHE A O 1
ATOM 2058 N N . SER A 1 274 ? 28.179 7.325 -34.789 1.00 43.72 274 SER A N 1
ATOM 2059 C CA . SER A 1 274 ? 29.629 7.311 -34.655 1.00 43.72 274 SER A CA 1
ATOM 2060 C C . SER A 1 274 ? 30.204 6.139 -35.434 1.00 43.72 274 SER A C 1
ATOM 2062 O O . SER A 1 274 ? 29.763 4.992 -35.329 1.00 43.72 274 SER A O 1
ATOM 2064 N N . TYR A 1 275 ? 31.206 6.448 -36.246 1.00 44.28 275 TYR A N 1
ATOM 2065 C CA . TYR A 1 275 ? 31.952 5.462 -36.998 1.00 44.28 275 TYR A CA 1
ATOM 2066 C C . TYR A 1 275 ? 33.373 5.409 -36.455 1.00 44.28 275 TYR A C 1
ATOM 2068 O O . TYR A 1 275 ? 34.140 6.372 -36.536 1.00 44.28 275 TYR A O 1
ATOM 2076 N N . THR A 1 276 ? 33.736 4.271 -35.870 1.00 40.84 276 THR A N 1
ATOM 2077 C CA . THR A 1 276 ? 35.086 4.107 -35.330 1.00 40.84 276 THR A CA 1
ATOM 2078 C C . THR A 1 276 ? 35.952 3.415 -36.369 1.00 40.84 276 THR A C 1
ATOM 2080 O O . THR A 1 276 ? 35.879 2.199 -36.534 1.00 40.84 276 THR A O 1
ATOM 2083 N N . TYR A 1 277 ? 36.777 4.199 -37.065 1.00 44.88 277 TYR A N 1
ATOM 2084 C CA . TYR A 1 277 ? 37.786 3.690 -37.992 1.00 44.88 277 TYR A CA 1
ATOM 2085 C C . TYR A 1 277 ? 39.129 3.549 -37.281 1.00 44.88 277 TYR A C 1
ATOM 2087 O O . TYR A 1 277 ? 39.760 4.545 -36.938 1.00 44.88 277 TYR A O 1
ATOM 2095 N N . THR A 1 278 ? 39.602 2.326 -37.047 1.00 43.91 278 THR A N 1
ATOM 2096 C CA . THR A 1 278 ? 40.853 2.126 -36.299 1.00 43.91 278 THR A CA 1
ATOM 2097 C C . THR A 1 278 ? 42.050 2.028 -37.242 1.00 43.91 278 THR A C 1
ATOM 2099 O O . THR A 1 278 ? 42.483 0.946 -37.628 1.00 43.91 278 THR A O 1
ATOM 2102 N N . LYS A 1 279 ? 42.616 3.183 -37.608 1.00 46.19 279 LYS A N 1
ATOM 2103 C CA . LYS A 1 279 ? 43.982 3.278 -38.144 1.00 46.19 279 LYS A CA 1
ATOM 2104 C C . LYS A 1 279 ? 44.581 4.641 -37.787 1.00 46.19 279 LYS A C 1
ATOM 2106 O O . LYS A 1 279 ? 44.122 5.654 -38.301 1.00 46.19 279 LYS A O 1
ATOM 2111 N N . ASN A 1 280 ? 45.618 4.655 -36.947 1.00 54.00 280 ASN A N 1
ATOM 2112 C CA . ASN A 1 280 ? 46.441 5.831 -36.616 1.00 54.00 280 ASN A CA 1
ATOM 2113 C C . ASN A 1 280 ? 45.666 7.028 -36.005 1.00 54.00 280 ASN A C 1
ATOM 2115 O O . ASN A 1 280 ? 45.777 8.147 -36.505 1.00 54.00 280 ASN A O 1
ATOM 2119 N N . ASP A 1 281 ? 44.892 6.774 -34.941 1.00 58.84 281 ASP A N 1
ATOM 2120 C CA . ASP A 1 281 ? 44.277 7.772 -34.034 1.00 58.84 281 ASP A CA 1
ATOM 2121 C C . ASP A 1 281 ? 43.155 8.674 -34.593 1.00 58.84 281 ASP A C 1
ATOM 2123 O O . ASP A 1 281 ? 42.907 9.770 -34.079 1.00 58.84 281 ASP A O 1
ATOM 2127 N N . TRP A 1 282 ? 42.443 8.213 -35.625 1.00 53.81 282 TRP A N 1
ATOM 2128 C CA . TRP A 1 282 ? 41.305 8.928 -36.219 1.00 53.81 282 TRP A CA 1
ATOM 2129 C C . TRP A 1 282 ? 39.948 8.434 -35.700 1.00 53.81 282 TRP A C 1
ATOM 2131 O O . TRP A 1 282 ? 39.733 7.236 -35.533 1.00 53.81 282 TRP A O 1
ATOM 2141 N N . ALA A 1 283 ? 39.000 9.355 -35.524 1.00 59.47 283 ALA A N 1
ATOM 2142 C CA . ALA A 1 283 ? 37.594 9.070 -35.250 1.00 59.47 283 ALA A CA 1
ATOM 2143 C C . ALA A 1 283 ? 36.692 9.959 -36.120 1.00 59.47 283 ALA A C 1
ATOM 2145 O O . ALA A 1 283 ? 36.930 11.160 -36.235 1.00 59.47 283 ALA A O 1
ATOM 2146 N N . ALA A 1 284 ? 35.648 9.383 -36.722 1.00 56.12 284 ALA A N 1
ATOM 2147 C CA . ALA A 1 284 ? 34.668 10.125 -37.512 1.00 56.12 284 ALA A CA 1
ATOM 2148 C C . ALA A 1 284 ? 33.273 9.977 -36.894 1.00 56.12 284 ALA A C 1
ATOM 2150 O O . ALA A 1 284 ? 32.810 8.878 -36.592 1.00 56.12 284 ALA A O 1
ATOM 2151 N N . THR A 1 285 ? 32.584 11.089 -36.694 1.00 57.56 285 THR A N 1
ATOM 2152 C CA . THR A 1 285 ? 31.229 11.131 -36.152 1.00 57.56 285 THR A CA 1
ATOM 2153 C C . THR A 1 285 ? 30.341 11.940 -37.077 1.00 57.56 285 THR A C 1
ATOM 2155 O O . THR A 1 285 ? 30.777 12.890 -37.720 1.00 57.56 285 THR A O 1
ATOM 2158 N N . GLY A 1 286 ? 29.081 11.556 -37.180 1.00 60.34 286 GLY A N 1
ATOM 2159 C CA . GLY A 1 286 ? 28.083 12.352 -37.863 1.00 60.34 286 GLY A CA 1
ATOM 2160 C C . GLY A 1 286 ? 26.853 12.500 -36.991 1.00 60.34 286 GLY A C 1
ATOM 2161 O O . GLY A 1 286 ? 26.495 11.636 -36.194 1.00 60.34 286 GLY A O 1
ATOM 2162 N N . LYS A 1 287 ? 26.241 13.666 -37.084 1.00 59.12 287 LYS A N 1
ATOM 2163 C CA . LYS A 1 287 ? 25.055 14.032 -36.332 1.00 59.12 287 LYS A CA 1
ATOM 2164 C C . LYS A 1 287 ? 24.035 14.579 -37.299 1.00 59.12 287 LYS A C 1
ATOM 2166 O O . LYS A 1 287 ? 24.379 15.328 -38.211 1.00 59.12 287 LYS A O 1
ATOM 2171 N N . TYR A 1 288 ? 22.790 14.207 -37.090 1.00 52.81 288 TYR A N 1
ATOM 2172 C CA . TYR A 1 288 ? 21.673 14.663 -37.884 1.00 52.81 288 TYR A CA 1
ATOM 2173 C C . TYR A 1 288 ? 20.549 15.102 -36.957 1.00 52.81 288 TYR A C 1
ATOM 2175 O O . TYR A 1 288 ? 20.127 14.350 -36.081 1.00 52.81 288 TYR A O 1
ATOM 2183 N N . ASN A 1 289 ? 20.085 16.334 -37.125 1.00 55.91 289 ASN A N 1
ATOM 2184 C CA . ASN A 1 289 ? 18.965 16.865 -36.365 1.00 55.91 289 ASN A CA 1
ATOM 2185 C C . ASN A 1 289 ? 17.737 16.936 -37.274 1.00 55.91 289 ASN A C 1
ATOM 2187 O O . ASN A 1 289 ? 17.761 17.661 -38.268 1.00 55.91 289 ASN A O 1
ATOM 2191 N N . PHE A 1 290 ? 16.676 16.204 -36.928 1.00 49.97 290 PHE A N 1
ATOM 2192 C CA . PHE A 1 290 ? 15.477 16.109 -37.765 1.00 49.97 290 PHE A CA 1
ATOM 2193 C C . PHE A 1 290 ? 14.668 17.412 -37.786 1.00 49.97 290 PHE A C 1
ATOM 2195 O O . PHE A 1 290 ? 14.206 17.809 -38.851 1.00 49.97 290 PHE A O 1
ATOM 2202 N N . GLN A 1 291 ? 14.568 18.134 -36.663 1.00 53.56 291 GLN A N 1
ATOM 2203 C CA . GLN A 1 291 ? 13.821 19.403 -36.596 1.00 53.56 291 GLN A CA 1
ATOM 2204 C C . GLN A 1 291 ? 14.439 20.505 -37.453 1.00 53.56 291 GLN A C 1
ATOM 2206 O O . GLN A 1 291 ? 13.737 21.307 -38.064 1.00 53.56 291 GLN A O 1
ATOM 2211 N N . LYS A 1 292 ? 15.770 20.575 -37.468 1.00 59.38 292 LYS A N 1
ATOM 2212 C CA . LYS A 1 292 ? 16.514 21.584 -38.232 1.00 59.38 292 LYS A CA 1
ATOM 2213 C C . LYS A 1 292 ? 16.843 21.099 -39.644 1.00 59.38 292 LYS A C 1
ATOM 2215 O O . LYS A 1 292 ? 17.249 21.900 -40.491 1.00 59.38 292 LYS A O 1
ATOM 2220 N N . ASP A 1 293 ? 16.663 19.800 -39.896 1.00 58.69 293 ASP A N 1
ATOM 2221 C CA . ASP A 1 293 ? 17.088 19.109 -41.111 1.00 58.69 293 ASP A CA 1
ATOM 2222 C C . ASP A 1 293 ? 18.562 19.440 -41.413 1.00 58.69 293 ASP A C 1
ATOM 2224 O O . ASP A 1 293 ? 18.933 19.802 -42.521 1.00 58.69 293 ASP A O 1
ATOM 2228 N N . THR A 1 294 ? 19.412 19.444 -40.380 1.00 60.50 294 THR A N 1
ATOM 2229 C CA . THR A 1 294 ? 20.837 19.777 -40.503 1.00 60.50 294 THR A CA 1
ATOM 2230 C C . THR A 1 294 ? 21.693 18.553 -40.229 1.00 60.50 294 THR A C 1
ATOM 2232 O O . THR A 1 294 ? 21.522 17.846 -39.236 1.00 60.50 294 THR A O 1
ATOM 2235 N N . THR A 1 295 ? 22.657 18.315 -41.119 1.00 60.66 295 THR A N 1
ATOM 2236 C CA . THR A 1 295 ? 23.707 17.310 -40.923 1.00 60.66 295 THR A CA 1
ATOM 2237 C C . THR A 1 295 ? 24.975 18.009 -40.462 1.00 60.66 295 THR A C 1
ATOM 2239 O O . THR A 1 295 ? 25.346 19.027 -41.036 1.00 60.66 295 THR A O 1
ATOM 2242 N N . ILE A 1 296 ? 25.664 17.457 -39.468 1.00 67.12 296 ILE A N 1
ATOM 2243 C CA . ILE A 1 296 ? 27.002 17.876 -39.057 1.00 67.12 296 ILE A CA 1
ATOM 2244 C C . ILE A 1 296 ? 27.898 16.644 -39.082 1.00 67.12 296 ILE A C 1
ATOM 2246 O O . ILE A 1 296 ? 27.685 15.692 -38.337 1.00 67.12 296 ILE A O 1
ATOM 2250 N N . LEU A 1 297 ? 28.911 16.666 -39.935 1.00 65.06 297 LEU A N 1
ATOM 2251 C CA . LEU A 1 297 ? 29.968 15.669 -39.980 1.00 65.06 297 LEU A CA 1
ATOM 2252 C C . LEU A 1 297 ? 31.168 16.198 -39.212 1.00 65.06 297 LEU A C 1
ATOM 2254 O O . LEU A 1 297 ? 31.561 17.347 -39.389 1.00 65.06 297 LEU A O 1
ATOM 2258 N N . GLN A 1 298 ? 31.765 15.364 -38.379 1.00 66.50 298 GLN A N 1
ATOM 2259 C CA . GLN A 1 298 ? 32.928 15.706 -37.591 1.00 66.50 298 GLN A CA 1
ATOM 2260 C C . GLN A 1 298 ? 33.998 14.630 -37.733 1.00 66.50 298 GLN A C 1
ATOM 2262 O O . GLN A 1 298 ? 33.732 13.437 -37.642 1.00 66.50 298 GLN A O 1
ATOM 2267 N N . VAL A 1 299 ? 35.238 15.059 -37.919 1.00 67.50 299 VAL A N 1
ATOM 2268 C CA . VAL A 1 299 ? 36.403 14.180 -37.875 1.00 67.50 299 VAL A CA 1
ATOM 2269 C C . VAL A 1 299 ? 37.339 14.706 -36.810 1.00 67.50 299 VAL A C 1
ATOM 2271 O O . VAL A 1 299 ? 37.679 15.887 -36.813 1.00 67.50 299 VAL A O 1
ATOM 2274 N N . GLU A 1 300 ? 37.743 13.835 -35.898 1.00 69.69 300 GLU A N 1
ATOM 2275 C CA . GLU A 1 300 ? 38.693 14.124 -34.836 1.00 69.69 300 GLU A CA 1
ATOM 2276 C C . GLU A 1 300 ? 39.941 13.252 -34.999 1.00 69.69 300 GLU A C 1
ATOM 2278 O O . GLU A 1 300 ? 39.852 12.055 -35.274 1.00 69.69 300 GLU A O 1
ATOM 2283 N N . LYS A 1 301 ? 41.111 13.858 -34.804 1.00 71.81 301 LYS A N 1
ATOM 2284 C CA . LYS A 1 301 ? 42.392 13.168 -34.690 1.00 71.81 301 LYS A CA 1
ATOM 2285 C C . LYS A 1 301 ? 43.073 13.570 -33.393 1.00 71.81 301 LYS A C 1
ATOM 2287 O O . LYS A 1 301 ? 43.207 14.764 -33.106 1.00 71.81 301 LYS A O 1
ATOM 2292 N N . LYS A 1 302 ? 43.554 12.582 -32.644 1.00 70.56 302 LYS A N 1
ATOM 2293 C CA . LYS A 1 302 ? 44.395 12.812 -31.465 1.00 70.56 302 LYS A CA 1
ATOM 2294 C C . LYS A 1 302 ? 45.846 12.493 -31.801 1.00 70.56 302 LYS A C 1
ATOM 2296 O O . LYS A 1 302 ? 46.137 11.421 -32.303 1.00 70.56 302 LYS A O 1
ATOM 2301 N N . GLU A 1 303 ? 46.757 13.416 -31.512 1.00 70.94 303 GLU A N 1
ATOM 2302 C CA . GLU A 1 303 ? 48.204 13.191 -31.630 1.00 70.94 303 GLU A CA 1
ATOM 2303 C C . GLU A 1 303 ? 48.882 13.662 -30.338 1.00 70.94 303 GLU A C 1
ATOM 2305 O O . GLU A 1 303 ? 49.067 14.859 -30.102 1.00 70.94 303 GLU A O 1
ATOM 2310 N N . GLY A 1 304 ? 49.219 12.725 -29.447 1.00 72.25 304 GLY A N 1
ATOM 2311 C CA . GLY A 1 304 ? 49.762 13.054 -28.125 1.00 72.25 304 GLY A CA 1
ATOM 2312 C C . GLY A 1 304 ? 48.775 13.871 -27.278 1.00 72.25 304 GLY A C 1
ATOM 2313 O O . GLY A 1 304 ? 47.677 13.408 -26.983 1.00 72.25 304 GLY A O 1
ATOM 2314 N N . LYS A 1 305 ? 49.158 15.092 -26.871 1.00 64.56 305 LYS A N 1
ATOM 2315 C CA . LYS A 1 305 ? 48.281 16.037 -26.140 1.00 64.56 305 LYS A CA 1
ATOM 2316 C C . LYS A 1 305 ? 47.451 16.943 -27.063 1.00 64.56 305 LYS A C 1
ATOM 2318 O O . LYS A 1 305 ? 46.674 17.758 -26.566 1.00 64.56 305 LYS A O 1
ATOM 2323 N N . ASN A 1 306 ? 47.622 16.823 -28.380 1.00 64.69 306 ASN A N 1
ATOM 2324 C CA . ASN A 1 306 ? 46.962 17.677 -29.360 1.00 64.69 306 ASN A CA 1
ATOM 2325 C C . ASN A 1 306 ? 45.693 17.010 -29.889 1.00 64.69 306 ASN A C 1
ATOM 2327 O O . ASN A 1 306 ? 45.650 15.800 -30.110 1.00 64.69 306 ASN A O 1
ATOM 2331 N N . THR A 1 307 ? 44.654 17.810 -30.111 1.00 71.12 307 THR A N 1
ATOM 2332 C CA . THR A 1 307 ? 43.400 17.373 -30.732 1.00 71.12 307 THR A CA 1
ATOM 2333 C C . THR A 1 307 ? 43.096 18.260 -31.931 1.00 71.12 307 THR A C 1
ATOM 2335 O O . THR A 1 307 ? 43.037 19.488 -31.814 1.00 71.12 307 THR A O 1
ATOM 2338 N N . TYR A 1 308 ? 42.904 17.628 -33.084 1.00 70.38 308 TYR A N 1
ATOM 2339 C CA . TYR A 1 308 ? 42.519 18.262 -34.339 1.00 70.38 308 TYR A CA 1
ATOM 2340 C C . TYR A 1 308 ? 41.096 17.837 -34.662 1.00 70.38 308 TYR A C 1
ATOM 2342 O O . TYR A 1 308 ? 40.815 16.643 -34.703 1.00 70.38 308 TYR A O 1
ATOM 2350 N N . MET A 1 309 ? 40.202 18.790 -34.892 1.00 70.81 309 MET A N 1
ATOM 2351 C CA . MET A 1 309 ? 38.808 18.507 -35.199 1.00 70.81 309 MET A CA 1
ATOM 2352 C C . MET A 1 309 ? 38.351 19.340 -36.391 1.00 70.81 309 MET A C 1
ATOM 2354 O O . MET A 1 309 ? 38.536 20.555 -36.425 1.00 70.81 309 MET A O 1
ATOM 2358 N N . VAL A 1 310 ? 37.725 18.682 -37.358 1.00 67.50 310 VAL A N 1
ATOM 2359 C CA . VAL A 1 310 ? 37.046 19.314 -38.490 1.00 67.50 310 VAL A CA 1
ATOM 2360 C C . VAL A 1 310 ? 35.562 19.054 -38.322 1.00 67.50 310 VAL A C 1
ATOM 2362 O O . VAL A 1 310 ? 35.179 17.902 -38.159 1.00 67.50 310 VAL A O 1
ATOM 2365 N N . GLN A 1 311 ? 34.737 20.094 -38.373 1.00 69.69 311 GLN A N 1
ATOM 2366 C CA . GLN A 1 311 ? 33.281 19.979 -38.407 1.00 69.69 311 GLN A CA 1
ATOM 2367 C C . GLN A 1 311 ? 32.753 20.609 -39.690 1.00 69.69 311 GLN A C 1
ATOM 2369 O O . GLN A 1 311 ? 33.103 21.745 -40.003 1.00 69.69 311 GLN A O 1
ATOM 2374 N N . TYR A 1 312 ? 31.894 19.896 -40.405 1.00 66.69 312 TYR A N 1
ATOM 2375 C CA . TYR A 1 312 ? 31.286 20.329 -41.653 1.00 66.69 312 TYR A CA 1
ATOM 2376 C C . TYR A 1 312 ? 29.772 20.160 -41.588 1.00 66.69 312 TYR A C 1
ATOM 2378 O O . TYR A 1 312 ? 29.290 19.064 -41.310 1.00 66.69 312 TYR A O 1
ATOM 2386 N N . ALA A 1 313 ? 29.033 21.232 -41.861 1.00 69.56 313 ALA A N 1
ATOM 2387 C CA . ALA A 1 313 ? 27.584 21.231 -41.977 1.00 69.56 313 ALA A CA 1
ATOM 2388 C C . ALA A 1 313 ? 27.195 21.399 -43.458 1.00 69.56 313 ALA A C 1
ATOM 2390 O O . ALA A 1 313 ? 27.176 22.526 -43.958 1.00 69.56 313 ALA A O 1
ATOM 2391 N N . PRO A 1 314 ? 26.893 20.308 -44.191 1.00 62.62 314 PRO A N 1
ATOM 2392 C CA . PRO A 1 314 ? 26.712 20.355 -45.641 1.00 62.62 314 PRO A CA 1
ATOM 2393 C C . PRO A 1 314 ? 25.579 21.273 -46.099 1.00 62.62 314 PRO A C 1
ATOM 2395 O O . PRO A 1 314 ? 25.696 21.910 -47.141 1.00 62.62 314 PRO A O 1
ATOM 2398 N N . LYS A 1 315 ? 24.499 21.361 -45.315 1.00 63.59 315 LYS A N 1
ATOM 2399 C CA . LYS A 1 315 ? 23.319 22.165 -45.656 1.00 63.59 315 LYS A CA 1
ATOM 2400 C C . LYS A 1 315 ? 23.577 23.668 -45.570 1.00 63.59 315 LYS A C 1
ATOM 2402 O O . LYS A 1 315 ? 23.131 24.410 -46.436 1.00 63.59 315 LYS A O 1
ATOM 2407 N N . ASP A 1 316 ? 24.330 24.093 -44.561 1.00 61.81 316 ASP A N 1
ATOM 2408 C CA . ASP A 1 316 ? 24.570 25.514 -44.297 1.00 61.81 316 ASP A CA 1
ATOM 2409 C C . ASP A 1 316 ? 25.863 26.013 -44.963 1.00 61.81 316 ASP A C 1
ATOM 2411 O O . ASP A 1 316 ? 26.224 27.177 -44.818 1.00 61.81 316 ASP A O 1
ATOM 2415 N N . GLY A 1 317 ? 26.619 25.127 -45.631 1.00 62.88 317 GLY A N 1
ATOM 2416 C CA . GLY A 1 317 ? 27.959 25.404 -46.175 1.00 62.88 317 GLY A CA 1
ATOM 2417 C C . GLY A 1 317 ? 29.037 25.653 -45.106 1.00 62.88 317 GLY A C 1
ATOM 2418 O O . GLY A 1 317 ? 30.234 25.681 -45.414 1.00 62.88 317 GLY A O 1
ATOM 2419 N N . ALA A 1 318 ? 28.614 25.776 -43.848 1.00 63.44 318 ALA A N 1
ATOM 2420 C CA . ALA A 1 318 ? 29.425 26.152 -42.712 1.00 63.44 318 ALA A CA 1
ATOM 2421 C C . ALA A 1 318 ? 30.392 25.036 -42.316 1.00 63.44 318 ALA A C 1
ATOM 2423 O O . ALA A 1 318 ? 30.047 23.862 -42.187 1.00 63.44 318 ALA A O 1
ATOM 2424 N N . THR A 1 319 ? 31.634 25.427 -42.082 1.00 67.88 319 THR A N 1
ATOM 2425 C CA . THR A 1 319 ? 32.716 24.549 -41.660 1.00 67.88 319 THR A CA 1
ATOM 2426 C C . THR A 1 319 ? 33.486 25.216 -40.541 1.00 67.88 319 THR A C 1
ATOM 2428 O O . THR A 1 319 ? 33.707 26.429 -40.548 1.00 67.88 319 THR A O 1
ATOM 2431 N N . SER A 1 320 ? 33.929 24.423 -39.574 1.00 66.94 320 SER A N 1
ATOM 2432 C CA . SER A 1 320 ? 34.900 24.885 -38.600 1.00 66.94 320 SER A CA 1
ATOM 2433 C C . SER A 1 320 ? 36.071 23.926 -38.477 1.00 66.94 320 SER A C 1
ATOM 2435 O O . SER A 1 320 ? 35.911 22.706 -38.491 1.00 66.94 320 SER A O 1
ATOM 2437 N N . LEU A 1 321 ? 37.263 24.505 -38.384 1.00 66.94 321 LEU A N 1
ATOM 2438 C CA . LEU A 1 321 ? 38.488 23.800 -38.055 1.00 66.94 321 LEU A CA 1
ATOM 2439 C C . LEU A 1 321 ? 38.894 24.224 -36.650 1.00 66.94 321 LEU A C 1
ATOM 2441 O O . LEU A 1 321 ? 39.106 25.407 -36.380 1.00 66.94 321 LEU A O 1
ATOM 2445 N N . VAL A 1 322 ? 38.995 23.249 -35.757 1.00 64.19 322 VAL A N 1
ATOM 2446 C CA . VAL A 1 322 ? 39.405 23.453 -34.375 1.00 64.19 322 VAL A CA 1
ATOM 2447 C C . VAL A 1 322 ? 40.726 22.740 -34.159 1.00 64.19 322 VAL A C 1
ATOM 2449 O O . VAL A 1 322 ? 40.835 21.525 -34.321 1.00 64.19 322 VAL A O 1
ATOM 2452 N N . TRP A 1 323 ? 41.727 23.505 -33.746 1.00 65.31 323 TRP A N 1
ATOM 2453 C CA . TRP A 1 323 ? 43.000 22.973 -33.297 1.00 65.31 323 TRP A CA 1
ATOM 2454 C C . TRP A 1 323 ? 43.184 23.284 -31.820 1.00 65.31 323 TRP A C 1
ATOM 2456 O O . TRP A 1 323 ? 43.084 24.437 -31.399 1.00 65.31 323 TRP A O 1
ATOM 2466 N N . THR A 1 324 ? 43.433 22.247 -31.026 1.00 63.97 324 THR A N 1
ATOM 2467 C CA . THR A 1 324 ? 43.678 22.379 -29.591 1.00 63.97 324 THR A CA 1
ATOM 2468 C C . THR A 1 324 ? 45.026 21.761 -29.250 1.00 63.97 324 THR A C 1
ATOM 2470 O O . THR A 1 324 ? 45.230 20.562 -29.436 1.00 63.97 324 THR A O 1
ATOM 2473 N N . ALA A 1 325 ? 45.925 22.585 -28.723 1.00 66.31 325 ALA A N 1
ATOM 2474 C CA . ALA A 1 325 ? 47.223 22.196 -28.193 1.00 66.31 325 ALA A CA 1
ATOM 2475 C C . ALA A 1 325 ? 47.429 22.957 -26.882 1.00 66.31 325 ALA A C 1
ATOM 2477 O O . ALA A 1 325 ? 47.818 24.122 -26.907 1.00 66.31 325 ALA A O 1
ATOM 2478 N N . LYS A 1 326 ? 47.096 22.333 -25.740 1.00 60.69 326 LYS A N 1
ATOM 2479 C CA . LYS A 1 326 ? 47.083 23.006 -24.426 1.00 60.69 326 LYS A CA 1
ATOM 2480 C C . LYS A 1 326 ? 48.383 23.806 -24.192 1.00 60.69 326 LYS A C 1
ATOM 2482 O O . LYS A 1 326 ? 49.457 23.228 -24.368 1.00 60.69 326 LYS A O 1
ATOM 2487 N N . PRO A 1 327 ? 48.312 25.088 -23.772 1.00 63.00 327 PRO A N 1
ATOM 2488 C CA . PRO A 1 327 ? 47.125 25.865 -23.357 1.00 63.00 327 PRO A CA 1
ATOM 2489 C C . PRO A 1 327 ? 46.342 26.559 -24.494 1.00 63.00 327 PRO A C 1
ATOM 2491 O O . PRO A 1 327 ? 45.424 27.337 -24.242 1.00 63.00 327 PRO A O 1
ATOM 2494 N N . PHE A 1 328 ? 46.707 26.338 -25.751 1.00 61.72 328 PHE A N 1
ATOM 2495 C CA . PHE A 1 328 ? 46.192 27.080 -26.897 1.00 61.72 328 PHE A CA 1
ATOM 2496 C C . PHE A 1 328 ? 45.003 26.382 -27.564 1.00 61.72 328 PHE A C 1
ATOM 2498 O O . PHE A 1 328 ? 44.992 25.161 -27.756 1.00 61.72 328 PHE A O 1
ATOM 2505 N N . LYS A 1 329 ? 44.016 27.181 -27.979 1.00 68.81 329 LYS A N 1
ATOM 2506 C CA . LYS A 1 329 ? 42.899 26.743 -28.816 1.00 68.81 329 LYS A CA 1
ATOM 2507 C C . LYS A 1 329 ? 42.676 27.744 -29.944 1.00 68.81 329 LYS A C 1
ATOM 2509 O O . LYS A 1 329 ? 42.366 28.909 -29.703 1.00 68.81 329 LYS A O 1
ATOM 2514 N N . ALA A 1 330 ? 42.792 27.273 -31.177 1.00 66.19 330 ALA A N 1
ATOM 2515 C CA . ALA A 1 330 ? 42.469 28.040 -32.371 1.00 66.19 330 ALA A CA 1
ATOM 2516 C C . ALA A 1 330 ? 41.188 27.487 -33.006 1.00 66.19 330 ALA A C 1
ATOM 2518 O O . ALA A 1 330 ? 41.040 26.275 -33.169 1.00 66.19 330 ALA A O 1
ATOM 2519 N N . ILE A 1 331 ? 40.261 28.377 -33.359 1.00 68.75 331 ILE A N 1
ATOM 2520 C CA . ILE A 1 331 ? 39.012 28.040 -34.044 1.00 68.75 331 ILE A CA 1
ATOM 2521 C C . ILE A 1 331 ? 38.907 28.910 -35.294 1.00 68.75 331 ILE A C 1
ATOM 2523 O O . ILE A 1 331 ? 38.829 30.135 -35.206 1.00 68.75 331 ILE A O 1
ATOM 2527 N N . LEU A 1 332 ? 38.868 28.270 -36.455 1.00 68.00 332 LEU A N 1
ATOM 2528 C CA . LEU A 1 332 ? 38.609 28.905 -37.742 1.00 68.00 332 LEU A CA 1
ATOM 2529 C C . LEU A 1 332 ? 37.197 28.527 -38.180 1.00 68.00 332 LEU A C 1
ATOM 2531 O O . LEU A 1 332 ? 36.876 27.340 -38.207 1.00 68.00 332 LEU A O 1
ATOM 2535 N N . LYS A 1 333 ? 36.354 29.509 -38.506 1.00 71.44 333 LYS A N 1
ATOM 2536 C CA . LYS A 1 333 ? 34.993 29.283 -39.013 1.00 71.44 333 LYS A CA 1
ATOM 2537 C C . LYS A 1 333 ? 34.828 29.953 -40.369 1.00 71.44 333 LYS A C 1
ATOM 2539 O O . LYS A 1 333 ? 35.271 31.083 -40.564 1.00 71.44 333 LYS A O 1
ATOM 2544 N N . GLY A 1 334 ? 34.161 29.277 -41.287 1.00 69.69 334 GLY A N 1
ATOM 2545 C CA . GLY A 1 334 ? 33.828 29.838 -42.589 1.00 69.69 334 GLY A CA 1
ATOM 2546 C C . GLY A 1 334 ? 33.182 28.807 -43.496 1.00 69.69 334 GLY A C 1
ATOM 2547 O O . GLY A 1 334 ? 32.690 27.786 -43.019 1.00 69.69 334 GLY A O 1
ATOM 2548 N N . ASN A 1 335 ? 33.215 29.045 -44.800 1.00 71.38 335 ASN A N 1
ATOM 2549 C CA . ASN A 1 335 ? 32.638 28.140 -45.792 1.00 71.38 335 ASN A CA 1
ATOM 2550 C C . ASN A 1 335 ? 33.697 27.201 -46.396 1.00 71.38 335 ASN A C 1
ATOM 2552 O O . ASN A 1 335 ? 34.870 27.555 -46.503 1.00 71.38 335 ASN A O 1
ATOM 2556 N N . MET A 1 336 ? 33.311 25.982 -46.779 1.00 63.84 336 MET A N 1
ATOM 2557 C CA . MET A 1 336 ? 34.232 25.031 -47.426 1.00 63.84 336 MET A CA 1
ATOM 2558 C C . MET A 1 336 ? 34.370 25.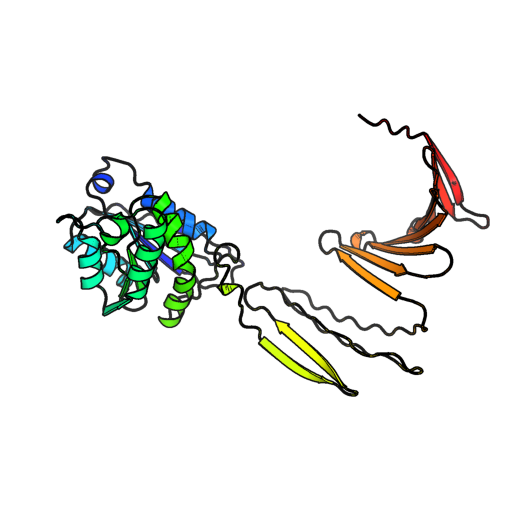313 -48.927 1.00 63.84 336 MET A C 1
ATOM 2560 O O . MET A 1 336 ? 33.380 25.315 -49.655 1.00 63.84 336 MET A O 1
ATOM 2564 N N . GLY A 1 337 ? 35.605 25.502 -49.402 1.00 58.91 337 GLY A N 1
ATOM 2565 C CA . GLY A 1 337 ? 35.935 25.719 -50.815 1.00 58.91 337 GLY A CA 1
ATOM 2566 C C . GLY A 1 337 ? 37.018 24.766 -51.337 1.00 58.91 337 GLY A C 1
ATOM 2567 O O . GLY A 1 337 ? 37.607 23.985 -50.586 1.00 58.91 337 GLY A O 1
ATOM 2568 N N . LYS A 1 338 ? 37.318 24.835 -52.646 1.00 47.03 338 LYS A N 1
ATOM 2569 C CA . LYS A 1 338 ? 38.425 24.090 -53.287 1.00 47.03 338 LYS A CA 1
ATOM 2570 C C . LYS A 1 338 ? 39.781 24.625 -52.790 1.00 47.03 338 LYS A C 1
ATOM 2572 O O . LYS A 1 338 ? 40.411 25.434 -53.459 1.00 47.03 338 LYS A O 1
ATOM 2577 N N . GLY A 1 339 ? 40.197 24.210 -51.595 1.00 54.59 339 GLY A N 1
ATOM 2578 C CA . GLY A 1 339 ? 41.432 24.657 -50.938 1.00 54.59 339 GLY A CA 1
ATOM 2579 C C . GLY A 1 339 ? 41.405 24.625 -49.403 1.00 54.59 339 GLY A C 1
ATOM 2580 O O . GLY A 1 339 ? 42.442 24.851 -48.789 1.00 54.59 339 GLY A O 1
ATOM 2581 N N . GLY A 1 340 ? 40.256 24.331 -48.780 1.00 57.66 340 GLY A N 1
ATOM 2582 C CA . GLY A 1 340 ? 40.078 24.324 -47.323 1.00 57.66 340 GLY A CA 1
ATOM 2583 C C . GLY A 1 340 ? 38.929 25.236 -46.886 1.00 57.66 340 GLY A C 1
ATOM 2584 O O . GLY A 1 340 ? 38.050 25.562 -47.684 1.00 57.66 340 GLY A O 1
ATOM 2585 N N . VAL A 1 341 ? 38.927 25.651 -45.617 1.00 60.28 341 VAL A N 1
ATOM 2586 C CA . VAL A 1 341 ? 37.936 26.604 -45.089 1.00 60.28 341 VAL A CA 1
ATOM 2587 C C . VAL A 1 341 ? 38.306 28.017 -45.549 1.00 60.28 341 VAL A C 1
ATOM 2589 O O . VAL A 1 341 ? 39.343 28.538 -45.140 1.00 60.28 341 VAL A O 1
ATOM 2592 N N . SER A 1 342 ? 37.472 28.658 -46.373 1.00 64.25 342 SER A N 1
ATOM 2593 C CA . SER A 1 342 ? 37.554 30.103 -46.605 1.00 64.25 342 SER A CA 1
ATOM 2594 C C . SER A 1 342 ? 37.012 30.800 -45.358 1.00 64.25 342 SER A C 1
ATOM 2596 O O . SER A 1 342 ? 35.803 30.797 -45.126 1.00 64.25 342 SER A O 1
ATOM 2598 N N . ALA A 1 343 ? 37.913 31.280 -44.500 1.00 58.69 343 ALA A N 1
ATOM 2599 C CA . ALA A 1 343 ? 37.570 31.755 -43.165 1.00 58.69 343 ALA A CA 1
ATOM 2600 C C . ALA A 1 343 ? 36.810 33.088 -43.209 1.00 58.69 343 ALA A C 1
ATOM 2602 O O . ALA A 1 343 ? 37.356 34.103 -43.637 1.00 58.69 343 ALA A O 1
ATOM 2603 N N . ASP A 1 344 ? 35.585 33.083 -42.688 1.00 63.28 344 ASP A N 1
ATOM 2604 C CA . ASP A 1 344 ? 34.785 34.292 -42.469 1.00 63.28 344 ASP A CA 1
ATOM 2605 C C . ASP A 1 344 ? 35.115 34.920 -41.103 1.00 63.28 344 ASP A C 1
ATOM 2607 O O . ASP A 1 344 ? 34.950 36.119 -40.890 1.00 63.28 344 ASP A O 1
ATOM 2611 N N . SER A 1 345 ? 35.607 34.112 -40.155 1.00 62.47 345 SER A N 1
ATOM 2612 C CA . SE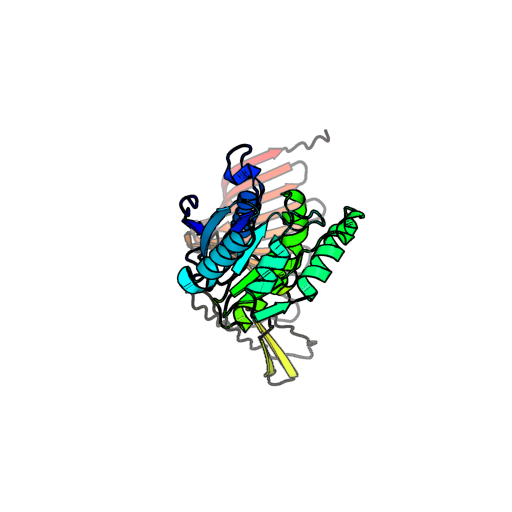R A 1 345 ? 36.107 34.574 -38.857 1.00 62.47 345 SER A CA 1
ATOM 2613 C C . SER A 1 345 ? 37.150 33.617 -38.269 1.00 62.47 345 SER A C 1
ATOM 2615 O O . SER A 1 345 ? 37.093 32.397 -38.453 1.00 62.47 345 SER A O 1
ATOM 2617 N N . ALA A 1 346 ? 38.105 34.174 -37.523 1.00 64.19 346 ALA A N 1
ATOM 2618 C CA . ALA A 1 346 ? 39.130 33.428 -36.802 1.00 64.19 346 ALA A CA 1
ATOM 2619 C C . ALA A 1 346 ? 39.152 33.864 -35.334 1.00 64.19 346 ALA A C 1
ATOM 2621 O O . ALA A 1 346 ? 39.196 35.057 -35.039 1.00 64.19 346 ALA A O 1
ATOM 2622 N N . VAL A 1 347 ? 39.135 32.898 -34.416 1.00 60.97 347 VAL A N 1
ATOM 2623 C CA . VAL A 1 347 ? 39.243 33.138 -32.973 1.00 60.97 347 VAL A CA 1
ATOM 2624 C C . VAL A 1 347 ? 40.442 32.367 -32.437 1.00 60.97 347 VAL A C 1
ATOM 2626 O O . VAL A 1 347 ? 40.506 31.141 -32.545 1.00 60.97 347 VAL A O 1
ATOM 2629 N N . PHE A 1 348 ? 41.386 33.091 -31.840 1.00 60.88 348 PHE A N 1
ATOM 2630 C CA . PHE A 1 348 ? 42.535 32.522 -31.145 1.00 60.88 348 PHE A CA 1
ATOM 2631 C C . PHE A 1 348 ? 42.376 32.760 -29.644 1.00 60.88 348 PHE A C 1
ATOM 2633 O O . PHE A 1 348 ? 42.274 33.905 -29.206 1.00 60.88 348 PHE A O 1
ATOM 2640 N N . ALA A 1 349 ? 42.327 31.683 -28.863 1.00 56.53 349 ALA A N 1
ATOM 2641 C CA . ALA A 1 349 ? 42.163 31.737 -27.418 1.00 56.53 349 ALA A CA 1
ATOM 2642 C C . ALA A 1 349 ? 43.360 31.084 -26.717 1.00 56.53 349 ALA A C 1
ATOM 2644 O O . ALA A 1 349 ? 43.788 29.980 -27.066 1.00 56.53 349 ALA A O 1
ATOM 2645 N N . VAL A 1 350 ? 43.877 31.769 -25.696 1.00 56.84 350 VAL A N 1
ATOM 2646 C CA . VAL A 1 350 ? 44.885 31.240 -24.772 1.00 56.84 350 VAL A CA 1
ATOM 2647 C C . VAL A 1 350 ? 44.169 30.912 -23.469 1.00 56.84 350 VAL A C 1
ATOM 2649 O O . VAL A 1 350 ? 43.627 31.804 -22.822 1.00 56.84 350 VAL A O 1
ATOM 2652 N N . THR A 1 351 ? 44.130 29.638 -23.092 1.00 54.41 351 THR A N 1
ATOM 2653 C CA . THR A 1 351 ? 43.449 29.179 -21.878 1.00 54.41 351 THR A CA 1
ATOM 2654 C C . THR A 1 351 ? 44.496 28.809 -20.833 1.00 54.41 351 THR A C 1
ATOM 2656 O O . THR A 1 351 ? 45.141 27.773 -20.951 1.00 54.41 351 THR A O 1
ATOM 2659 N N . HIS A 1 352 ? 44.695 29.654 -19.818 1.00 48.59 352 HIS A N 1
ATOM 2660 C CA . HIS A 1 352 ? 45.495 29.288 -18.645 1.00 48.59 352 HIS A CA 1
ATOM 2661 C C . HIS A 1 352 ? 44.604 28.541 -17.644 1.00 48.59 352 HIS A C 1
ATOM 2663 O O . HIS A 1 352 ? 43.643 29.110 -17.133 1.00 48.59 352 HIS A O 1
ATOM 2669 N N . GLU A 1 353 ? 44.910 27.268 -17.393 1.00 48.47 353 GLU A N 1
ATOM 2670 C CA . GLU A 1 353 ? 44.377 26.520 -16.249 1.00 48.47 353 GLU A CA 1
ATOM 2671 C C . GLU A 1 353 ? 45.269 26.852 -15.040 1.00 48.47 353 GLU A C 1
ATOM 2673 O O . GLU A 1 353 ? 46.480 26.637 -15.095 1.00 48.47 353 GLU A O 1
ATOM 2678 N N . PHE A 1 354 ? 44.692 27.417 -13.978 1.00 42.97 354 PHE A N 1
ATOM 2679 C CA . PHE A 1 354 ? 45.346 27.522 -12.672 1.00 42.97 354 PHE A CA 1
ATOM 2680 C C . PHE A 1 354 ? 44.679 26.501 -11.754 1.00 42.97 354 PHE A C 1
ATOM 2682 O O . PHE A 1 354 ? 43.448 26.473 -11.688 1.00 42.97 354 PHE A O 1
ATOM 2689 N N . ASP A 1 355 ? 45.469 25.684 -11.062 1.00 43.47 355 ASP A N 1
ATOM 2690 C CA . ASP A 1 355 ? 44.950 24.884 -9.954 1.00 43.47 355 ASP A CA 1
ATOM 2691 C C . ASP A 1 355 ? 44.661 25.833 -8.781 1.00 43.47 355 ASP A C 1
ATOM 2693 O O . ASP A 1 355 ? 45.550 26.575 -8.350 1.00 43.47 355 ASP A O 1
ATOM 2697 N N . LEU A 1 356 ? 43.404 25.849 -8.325 1.00 38.00 356 LEU A N 1
ATOM 2698 C CA . LEU A 1 356 ? 42.955 26.565 -7.125 1.00 38.00 356 LEU A CA 1
ATOM 2699 C C . LEU A 1 356 ? 43.029 25.663 -5.896 1.00 38.00 356 LEU A C 1
ATOM 2701 O O . LEU A 1 356 ? 42.534 24.516 -5.990 1.00 38.00 356 LEU A O 1
#

Foldseek 3Di:
DWDDWDKDKAADPPDPWDEAEEEEEEEAPCCRVVVDPAPASVLVVVCCRQWFRDIYIYGYTYYYLDLVVLLVSVCCCVPPVPHLEYEYEDLFFPDPSSCNLVSQVVQAPFWDAVLLVQLLVLVCVPDVRSVRGNWTWGDHQLHIYTYFYRDSVSRCSRCLPPVLCSQVSSVVSVHIRTQTDCVSRVPCVVAPFPWDWDQDPPGAIFIWTDRPNVLDGDRDGDDDDDDDDDDDDDDFDFDDDDDDGDGDDDDDDDDDQWDKDWDADPVQQKIKIWIDGDDQAKTKIWIARPVVRWIKIKIWGDDPQKIWMWIATPVVQKIWTWIDDPQKIKIFIAGQDPPGGPGPDIDIDGHDDDDD

Radius of gyration: 32.18 Å; chains: 1; bounding box: 73×56×81 Å